Protein AF-J3PJL2-F1 (afdb_monomer_lite)

Secondary structure (DSSP, 8-state):
----------PPPP-PPPPPPPPTTHHHHHHHHHHHHHHHHHHHHHHTT-HHHHHHHHHTT-S-TTPPPTTS--HHHHHHHHH-HHHHTTS------------------------------------THHHHHHHHHHHHHHHHHHHHHHHHHHHHHHHHHHHHHHHHHHHHHHHTHHHHHHHHHHHHHHHHHHHHHHHHHHHHHHHHHHHHHHHHHHHHHHHHTT-HHHHHHHHHHHHHHHHHHHHHHHHHHHHHHHHHHHHHHHHHHHHHH--HHHHHHHHHHHHHIIIIIHHHHHHHHHHHHHHHHHHHHHHHHTHHHHHHHHHHHHHHHHHHHHHHHHHHHHHHHHHHHHHHHHHHH-TT--

Radius of gyration: 38.51 Å; chains: 1; bounding box: 68×110×97 Å

Foldseek 3Di:
DDDDDDDDDDDPDPDDDDPPPDDPPVPVVVVVVVLLVLLVVLLVCLLVVVVVVVCVCVVVVSDDQQDADVVRHGSVNSNVVSLPPVVVPVPDDDDDDDDDDDDDDDDPDPDDDDDDDDDDDDDDDPDPPVCVVVVVVPPVVVVVVVVVVVVVVVVVVVVVVVVVVVVVVVVVVVVVVVVVVVVVVVCVVCVVVVVVVVVVVVVVVVVCVVVVCVVVVVVVVVVCVVPVVLSVVVVVVVVVLVVVVVVLVVVVVVVVVVLVVVVVVVVVCVVPDDDPVVVVVSVVVSCCCVVPVSVVSVVVSVVVVLVVQLVVLCSPPNVVSVVVSVVVVVVVVVVVVVVVVVVVVVVVSVVVVVVVVVCVVCVPPD

Structure (mmCIF, N/CA/C/O backbone):
data_AF-J3PJL2-F1
#
_entry.id   AF-J3PJL2-F1
#
loop_
_atom_site.group_PDB
_atom_site.id
_atom_site.type_symbol
_atom_site.label_atom_id
_atom_site.label_alt_id
_atom_site.label_comp_id
_atom_site.label_asym_id
_atom_site.label_entity_id
_atom_site.label_seq_id
_atom_site.pdbx_PDB_ins_code
_atom_site.Cartn_x
_atom_site.Cartn_y
_atom_site.Cartn_z
_atom_site.occupancy
_atom_site.B_iso_or_equiv
_atom_site.auth_seq_id
_atom_site.auth_comp_id
_atom_site.auth_asym_id
_atom_site.auth_atom_id
_atom_site.pdbx_PDB_model_num
ATOM 1 N N . MET A 1 1 ? 8.986 61.279 -20.108 1.00 44.06 1 MET A N 1
ATOM 2 C CA . MET A 1 1 ? 8.561 60.508 -21.295 1.00 44.06 1 MET A CA 1
ATOM 3 C C . MET A 1 1 ? 8.097 59.144 -20.819 1.00 44.06 1 MET A C 1
ATOM 5 O O . MET A 1 1 ? 8.904 58.258 -20.590 1.00 44.06 1 MET A O 1
ATOM 9 N N . THR A 1 2 ? 6.808 59.056 -20.515 1.00 41.84 2 THR A N 1
ATOM 10 C CA . THR A 1 2 ? 6.109 57.891 -19.966 1.00 41.84 2 THR A CA 1
ATOM 11 C C . THR A 1 2 ? 5.390 57.187 -21.105 1.00 41.84 2 THR A C 1
ATOM 13 O O . THR A 1 2 ? 4.489 57.777 -21.697 1.00 41.84 2 THR A O 1
ATOM 16 N N . ASP A 1 3 ? 5.798 55.959 -21.412 1.00 40.66 3 ASP A N 1
ATOM 17 C CA . ASP A 1 3 ? 5.184 55.155 -22.464 1.00 40.66 3 ASP A CA 1
ATOM 18 C C . ASP A 1 3 ? 4.209 54.150 -21.838 1.00 40.66 3 ASP A C 1
ATOM 20 O O . ASP A 1 3 ? 4.573 53.315 -21.004 1.00 40.66 3 ASP A O 1
ATOM 24 N N . THR A 1 4 ? 2.931 54.306 -22.175 1.00 48.69 4 THR A N 1
ATOM 25 C CA . THR A 1 4 ? 1.804 53.629 -21.527 1.00 48.69 4 THR A CA 1
ATOM 26 C C . THR A 1 4 ? 1.382 52.446 -22.396 1.00 48.69 4 THR A C 1
ATOM 28 O O . THR A 1 4 ? 0.585 52.588 -23.322 1.00 48.69 4 THR A O 1
ATOM 31 N N . PHE A 1 5 ? 1.916 51.256 -22.116 1.00 54.09 5 PHE A N 1
ATOM 32 C CA . PHE A 1 5 ? 1.558 50.029 -22.835 1.00 54.09 5 PHE A CA 1
ATOM 33 C C . PHE A 1 5 ? 0.143 49.551 -22.453 1.00 54.09 5 PHE A C 1
ATOM 35 O O . PHE A 1 5 ? -0.081 48.933 -21.409 1.00 54.09 5 PHE A O 1
ATOM 42 N N . SER A 1 6 ? -0.826 49.819 -23.330 1.00 54.22 6 SER A N 1
ATOM 43 C CA . SER A 1 6 ? -2.194 49.288 -23.271 1.00 54.22 6 SER A CA 1
ATOM 44 C C . SER A 1 6 ? -2.219 47.768 -23.477 1.00 54.22 6 SER A C 1
ATOM 46 O O . SER A 1 6 ? -2.142 47.275 -24.602 1.00 54.22 6 SER A O 1
ATOM 48 N N . ARG A 1 7 ? -2.401 46.996 -22.398 1.00 51.91 7 ARG A N 1
ATOM 49 C CA . ARG A 1 7 ? -2.785 45.576 -22.486 1.00 51.91 7 ARG A CA 1
ATOM 50 C C . ARG A 1 7 ? -4.278 45.454 -22.805 1.00 51.91 7 ARG A C 1
ATOM 52 O O . ARG A 1 7 ? -5.120 45.529 -21.910 1.00 51.91 7 ARG A O 1
ATOM 59 N N . ARG A 1 8 ? -4.604 45.202 -24.078 1.00 55.81 8 ARG A N 1
ATOM 60 C CA . ARG A 1 8 ? -5.898 44.631 -24.494 1.00 55.81 8 ARG A CA 1
ATOM 61 C C . ARG A 1 8 ? -6.098 43.291 -23.780 1.00 55.81 8 ARG A C 1
ATOM 63 O O . ARG A 1 8 ? -5.332 42.355 -23.993 1.00 55.81 8 ARG A O 1
ATOM 70 N N . ARG A 1 9 ? -7.134 43.191 -22.944 1.00 49.53 9 ARG A N 1
ATOM 71 C CA . ARG A 1 9 ? -7.622 41.905 -22.431 1.00 49.53 9 ARG A CA 1
ATOM 72 C C . ARG A 1 9 ? -8.282 41.164 -23.591 1.00 49.53 9 ARG A C 1
ATOM 74 O O . ARG A 1 9 ? -9.334 41.580 -24.061 1.00 49.53 9 ARG A O 1
ATOM 81 N N . LEU A 1 10 ? -7.642 40.096 -24.058 1.00 52.78 10 LEU A N 1
ATOM 82 C CA . LEU A 1 10 ? -8.277 39.101 -24.915 1.00 52.78 10 LEU A CA 1
ATOM 83 C C . LEU A 1 10 ? -9.276 38.327 -24.050 1.00 52.78 10 LEU A C 1
ATOM 85 O O . LEU A 1 10 ? -8.895 37.673 -23.079 1.00 52.78 10 LEU A O 1
ATOM 89 N N . THR A 1 11 ? -10.557 38.460 -24.368 1.00 63.19 11 THR A N 1
ATOM 90 C CA . THR A 1 11 ? -11.627 37.613 -23.844 1.00 63.19 11 THR A CA 1
ATOM 91 C C . THR A 1 11 ? -11.337 36.152 -24.215 1.00 63.19 11 THR A C 1
ATOM 93 O O . THR A 1 11 ? -11.008 35.880 -25.371 1.00 63.19 11 THR A O 1
ATOM 96 N N . PRO A 1 12 ? -11.425 35.197 -23.271 1.00 57.69 12 PRO A N 1
ATOM 97 C CA . PRO A 1 12 ? -11.239 33.788 -23.585 1.00 57.69 12 PRO A CA 1
ATOM 98 C C . PRO A 1 12 ? -12.377 33.330 -24.503 1.00 57.69 12 PRO A C 1
ATOM 100 O O . PRO A 1 12 ? -13.553 33.435 -24.152 1.00 57.69 12 PRO A O 1
ATOM 103 N N . ALA A 1 13 ? -12.016 32.862 -25.699 1.00 56.81 13 ALA A N 1
ATOM 104 C CA . ALA A 1 13 ? -12.945 32.261 -26.643 1.00 56.81 13 ALA A CA 1
ATOM 105 C C . ALA A 1 13 ? -13.667 31.085 -25.970 1.00 56.81 13 ALA A C 1
ATOM 107 O O . ALA A 1 13 ? -13.032 30.241 -25.333 1.00 56.81 13 ALA A O 1
ATOM 108 N N . ALA A 1 14 ? -14.995 31.068 -26.088 1.00 62.97 14 ALA A N 1
ATOM 109 C CA . ALA A 1 14 ? -15.858 30.033 -25.542 1.00 62.97 14 ALA A CA 1
ATOM 110 C C . ALA A 1 14 ? -15.346 28.645 -25.957 1.00 62.97 14 ALA A C 1
ATOM 112 O O . ALA A 1 14 ? -15.260 28.331 -27.143 1.00 62.97 14 ALA A O 1
ATOM 113 N N . ALA A 1 15 ? -14.965 27.838 -24.967 1.00 61.00 15 ALA A N 1
ATOM 114 C CA . ALA A 1 15 ? -14.477 26.487 -25.180 1.00 61.00 15 ALA A CA 1
ATOM 115 C C . ALA A 1 15 ? -15.582 25.637 -25.822 1.00 61.00 15 ALA A C 1
ATOM 117 O O . ALA A 1 15 ? -16.616 25.378 -25.205 1.00 61.00 15 ALA A O 1
ATOM 118 N N . THR A 1 16 ? -15.356 25.211 -27.064 1.00 74.62 16 THR A N 1
ATOM 119 C CA . THR A 1 16 ? -16.199 24.244 -27.770 1.00 74.62 16 THR A CA 1
ATOM 120 C C . THR A 1 16 ? -16.339 22.975 -26.917 1.00 74.62 16 THR A C 1
ATOM 122 O O . THR A 1 16 ? -15.317 22.412 -26.512 1.00 74.62 16 THR A O 1
ATOM 125 N N . PRO A 1 17 ? -17.565 22.506 -26.616 1.00 70.56 17 PRO A N 1
ATOM 126 C CA . PRO A 1 17 ? -17.768 21.306 -25.815 1.00 70.56 17 PRO A CA 1
ATOM 127 C C . PRO A 1 17 ? -17.146 20.096 -26.519 1.00 70.56 17 PRO A C 1
ATOM 129 O O . PRO A 1 17 ? -17.403 19.841 -27.696 1.00 70.56 17 PRO A O 1
ATOM 132 N N . ALA A 1 18 ? -16.293 19.368 -25.795 1.00 70.62 18 ALA A N 1
ATOM 133 C CA . ALA A 1 18 ? -15.648 18.165 -26.301 1.00 70.62 18 ALA A CA 1
ATOM 134 C C . ALA A 1 18 ? -16.708 17.131 -26.736 1.00 70.62 18 ALA A C 1
ATOM 136 O O . ALA A 1 18 ? -17.694 16.942 -26.015 1.00 70.62 18 ALA A O 1
ATOM 137 N N . PRO A 1 19 ? -16.517 16.448 -27.882 1.00 76.25 19 PRO A N 1
ATOM 138 C CA . PRO A 1 19 ? -17.459 15.443 -28.352 1.00 76.25 19 PRO A CA 1
ATOM 139 C C . PRO A 1 19 ? -17.608 14.319 -27.313 1.00 76.25 19 PRO A C 1
ATOM 141 O O . PRO A 1 19 ? -16.629 13.964 -26.643 1.00 76.25 19 PRO A O 1
ATOM 144 N N . PRO A 1 20 ? -18.817 13.751 -27.159 1.00 72.88 20 PRO A N 1
ATOM 145 C CA . PRO A 1 20 ? -19.068 12.683 -26.202 1.00 72.88 20 PRO A CA 1
ATOM 146 C C . PRO A 1 20 ? -18.124 11.508 -26.478 1.00 72.88 20 PRO A C 1
ATOM 148 O O . PRO A 1 20 ? -18.059 10.988 -27.591 1.00 72.88 20 PRO A O 1
ATOM 151 N N . ARG A 1 21 ? -17.357 11.100 -25.458 1.00 65.44 21 ARG A N 1
ATOM 152 C CA . ARG A 1 21 ? -16.491 9.918 -25.531 1.00 65.44 21 ARG A CA 1
ATOM 153 C C . ARG A 1 21 ? -17.354 8.701 -25.860 1.00 65.44 21 ARG A C 1
ATOM 155 O O . ARG A 1 21 ? -18.215 8.338 -25.062 1.00 65.44 21 ARG A O 1
ATOM 162 N N . ALA A 1 22 ? -17.089 8.077 -27.006 1.00 63.25 22 ALA A N 1
ATOM 163 C CA . ALA A 1 22 ? -17.708 6.815 -27.383 1.00 63.25 22 ALA A CA 1
ATOM 164 C C . ALA A 1 22 ? -17.486 5.755 -26.279 1.00 63.25 22 ALA A C 1
ATOM 166 O O . ALA A 1 22 ? -16.407 5.719 -25.667 1.00 63.25 22 ALA A O 1
ATOM 167 N N . PRO A 1 23 ? -18.496 4.921 -25.980 1.00 66.50 23 PRO A N 1
ATOM 168 C CA . PRO A 1 23 ? -18.411 3.914 -24.931 1.00 66.50 23 PRO A CA 1
ATOM 169 C C . PRO A 1 23 ? -17.305 2.895 -25.246 1.00 66.50 23 PRO A C 1
ATOM 171 O O . PRO A 1 23 ? -17.290 2.273 -26.296 1.00 66.50 23 PRO A O 1
ATOM 174 N N . ARG A 1 24 ? -16.371 2.686 -24.309 1.00 62.03 24 ARG A N 1
ATOM 175 C CA . ARG A 1 24 ? -15.260 1.710 -24.403 1.00 62.03 24 ARG A CA 1
ATOM 176 C C . ARG A 1 24 ? -15.707 0.237 -24.281 1.00 62.03 24 ARG A C 1
ATOM 178 O O . ARG A 1 24 ? -14.907 -0.608 -23.889 1.00 62.03 24 ARG A O 1
ATOM 185 N N . HIS A 1 25 ? -16.971 -0.073 -24.560 1.00 58.00 25 HIS A N 1
ATOM 186 C CA . HIS A 1 25 ? -17.557 -1.389 -24.291 1.00 58.00 25 HIS A CA 1
ATOM 187 C C . HIS A 1 25 ? -17.348 -2.430 -25.404 1.00 58.00 25 HIS A C 1
ATOM 189 O O . HIS A 1 25 ? -17.599 -3.606 -25.160 1.00 58.00 25 HIS A O 1
ATOM 195 N N . ASP A 1 26 ? -16.802 -2.047 -26.561 1.00 68.25 26 ASP A N 1
ATOM 196 C CA . ASP A 1 26 ? -16.881 -2.903 -27.754 1.00 68.25 26 ASP A CA 1
ATOM 197 C C . ASP A 1 26 ? -15.698 -3.879 -27.907 1.00 68.25 26 ASP A C 1
ATOM 199 O O . ASP A 1 26 ? -15.882 -5.010 -28.343 1.00 68.25 26 ASP A O 1
ATOM 203 N N . ALA A 1 27 ? -14.491 -3.523 -27.451 1.00 76.75 27 ALA A N 1
ATOM 204 C CA . ALA A 1 27 ? -13.292 -4.334 -27.718 1.00 76.75 27 ALA A CA 1
ATOM 205 C C . ALA A 1 27 ? -13.286 -5.708 -27.011 1.00 76.75 27 ALA A C 1
ATOM 207 O O . ALA A 1 27 ? -12.741 -6.687 -27.526 1.00 76.75 27 ALA A O 1
ATOM 208 N N . ALA A 1 28 ? -13.878 -5.794 -25.815 1.00 78.00 28 ALA A N 1
ATOM 209 C CA . ALA A 1 28 ? -13.965 -7.053 -25.073 1.00 78.00 28 ALA A CA 1
ATOM 210 C C . ALA A 1 28 ? -15.028 -7.992 -25.665 1.00 78.00 28 ALA A C 1
ATOM 212 O O . ALA A 1 28 ? -14.824 -9.205 -25.682 1.00 78.00 28 ALA A O 1
ATOM 213 N N . VAL A 1 29 ? -16.129 -7.425 -26.169 1.00 82.00 29 VAL A N 1
ATOM 214 C CA . VAL A 1 29 ? -17.201 -8.173 -26.839 1.00 82.00 29 VAL A CA 1
ATOM 215 C C . VAL A 1 29 ? -16.692 -8.711 -28.177 1.00 82.00 29 VAL A C 1
ATOM 217 O O . VAL A 1 29 ? -16.784 -9.908 -28.426 1.00 82.00 29 VAL A O 1
ATOM 220 N N . GLU A 1 30 ? -16.009 -7.873 -28.959 1.00 86.25 30 GLU A N 1
ATOM 221 C CA . GLU A 1 30 ? -15.429 -8.261 -30.250 1.00 86.25 30 GLU A CA 1
ATOM 222 C C . GLU A 1 30 ? -14.379 -9.380 -30.112 1.00 86.25 30 GLU A C 1
ATOM 224 O O . GLU A 1 30 ? -14.345 -10.325 -30.902 1.00 86.25 30 GLU A O 1
ATOM 229 N N . SER A 1 31 ? -13.562 -9.334 -29.052 1.00 87.25 31 SER A N 1
ATOM 230 C CA . SER A 1 31 ? -12.574 -10.385 -28.767 1.00 87.25 31 SER A CA 1
ATOM 231 C C . SER A 1 31 ? -13.222 -11.737 -28.448 1.00 87.25 31 SER A C 1
ATOM 233 O O . SER A 1 31 ? -12.692 -12.781 -28.832 1.00 87.25 31 SER A O 1
ATOM 235 N N . TYR A 1 32 ? -14.351 -11.731 -27.736 1.00 89.75 32 TYR A N 1
ATOM 236 C CA . TYR A 1 32 ? -15.087 -12.945 -27.386 1.00 89.75 32 TYR A CA 1
ATOM 237 C C . TYR A 1 32 ? -15.803 -13.544 -28.605 1.00 89.75 32 TYR A C 1
ATOM 239 O O . TYR A 1 32 ? -15.713 -14.753 -28.838 1.00 89.75 32 TYR A O 1
ATOM 247 N N . ASP A 1 33 ? -16.421 -12.702 -29.433 1.00 91.94 33 ASP A N 1
ATOM 248 C CA . ASP A 1 33 ? -17.107 -13.134 -30.654 1.00 91.94 33 ASP A CA 1
ATOM 249 C C . ASP A 1 33 ? -16.130 -13.748 -31.667 1.00 91.94 33 ASP A C 1
ATOM 251 O O . ASP A 1 33 ? -16.416 -14.792 -32.263 1.00 91.94 33 ASP A O 1
ATOM 255 N N . LEU A 1 34 ? -14.928 -13.174 -31.804 1.00 94.06 34 LEU A N 1
ATOM 256 C CA . LEU A 1 34 ? -13.878 -13.739 -32.653 1.00 94.06 34 LEU A CA 1
ATOM 257 C C . LEU A 1 34 ? -13.406 -15.113 -32.151 1.00 94.06 34 LEU A C 1
ATOM 259 O O . LEU A 1 34 ? -13.235 -16.036 -32.949 1.00 94.06 34 LEU A O 1
ATOM 263 N N . GLN A 1 35 ? -13.220 -15.274 -30.836 1.00 94.00 35 GLN A N 1
ATOM 264 C CA . GLN A 1 35 ? -12.831 -16.562 -30.247 1.00 94.00 35 GLN A CA 1
ATOM 265 C C . GLN A 1 35 ? -13.890 -17.639 -30.501 1.00 94.00 35 GLN A C 1
ATOM 267 O O . GLN A 1 35 ? -13.548 -18.762 -30.881 1.00 94.00 35 GLN A O 1
ATOM 272 N N . LEU A 1 36 ? -15.172 -17.296 -30.352 1.00 92.94 36 LEU A N 1
ATOM 273 C CA . LEU A 1 36 ? -16.273 -18.209 -30.651 1.00 92.94 36 LEU A CA 1
ATOM 274 C C . LEU A 1 36 ? -16.341 -18.569 -32.138 1.00 92.94 36 LEU A C 1
ATOM 276 O O . LEU A 1 36 ? -16.553 -19.738 -32.459 1.00 92.94 36 LEU A O 1
ATOM 280 N N . ALA A 1 37 ? -16.111 -17.611 -33.039 1.00 94.50 37 ALA A N 1
ATOM 281 C CA . ALA A 1 37 ? -16.087 -17.866 -34.479 1.00 94.50 37 ALA A CA 1
ATOM 282 C C . ALA A 1 37 ? -14.950 -18.822 -34.879 1.00 94.50 37 ALA A C 1
ATOM 284 O O . ALA A 1 37 ? -15.168 -19.750 -35.662 1.00 94.50 37 ALA A O 1
ATOM 285 N N . ILE A 1 38 ? -13.756 -18.646 -34.302 1.00 95.75 38 ILE A N 1
ATOM 286 C CA . ILE A 1 38 ? -12.609 -19.542 -34.523 1.00 95.75 38 ILE A CA 1
ATOM 287 C C . ILE A 1 38 ? -12.918 -20.952 -34.006 1.00 95.75 38 ILE A C 1
ATOM 289 O O . ILE A 1 38 ? -12.695 -21.930 -34.722 1.00 95.75 38 ILE A O 1
ATOM 293 N N . LEU A 1 39 ? -13.467 -21.074 -32.792 1.00 95.31 39 LEU A N 1
ATOM 294 C CA . LEU A 1 39 ? -13.851 -22.371 -32.226 1.00 95.31 39 LEU A CA 1
ATOM 295 C C . LEU A 1 39 ? -14.939 -23.057 -33.061 1.00 95.31 39 LEU A C 1
ATOM 297 O O . LEU A 1 39 ? -14.834 -24.252 -33.336 1.00 95.31 39 LEU A O 1
ATOM 301 N N . ALA A 1 40 ? -15.952 -22.315 -33.508 1.00 95.25 40 ALA A N 1
ATOM 302 C CA . ALA A 1 40 ? -17.009 -22.844 -34.362 1.00 95.25 40 ALA A CA 1
ATOM 303 C C . ALA A 1 40 ? -16.450 -23.368 -35.696 1.00 95.25 40 ALA A C 1
ATOM 305 O O . ALA A 1 40 ? -16.760 -24.494 -36.086 1.00 95.25 40 ALA A O 1
ATOM 306 N N . ALA A 1 41 ? -15.569 -22.605 -36.353 1.00 95.94 41 ALA A N 1
ATOM 307 C CA . ALA A 1 41 ? -14.911 -23.025 -37.591 1.00 95.94 41 ALA A CA 1
ATOM 308 C C . ALA A 1 41 ? -14.020 -24.263 -37.391 1.00 95.94 41 ALA A C 1
ATOM 310 O O . ALA A 1 41 ? -13.977 -25.150 -38.247 1.00 95.94 41 ALA A O 1
ATOM 311 N N . PHE A 1 42 ? -13.342 -24.357 -36.243 1.00 96.56 42 PHE A N 1
ATOM 312 C CA . PHE A 1 42 ? -12.546 -25.525 -35.886 1.00 96.56 42 PHE A CA 1
ATOM 313 C C . PHE A 1 42 ? -13.418 -26.781 -35.754 1.00 96.56 42 PHE A C 1
ATOM 315 O O . PHE A 1 42 ? -13.160 -27.772 -36.436 1.00 96.56 42 PHE A O 1
ATOM 322 N N . PHE A 1 43 ? -14.493 -26.746 -34.962 1.00 95.44 43 PHE A N 1
ATOM 323 C CA . PHE A 1 43 ? -15.384 -27.903 -34.810 1.00 95.44 43 PHE A CA 1
ATOM 324 C C . PHE A 1 43 ? -16.130 -28.265 -36.105 1.00 95.44 43 PHE A C 1
ATOM 326 O O . PHE A 1 43 ? -16.294 -29.453 -36.390 1.00 95.44 43 PHE A O 1
ATOM 333 N N . ASP A 1 44 ? -16.506 -27.281 -36.926 1.00 95.12 44 ASP A N 1
ATOM 334 C CA . ASP A 1 44 ? -17.079 -27.519 -38.257 1.00 95.12 44 ASP A CA 1
ATOM 335 C C . ASP A 1 44 ? -16.085 -28.241 -39.182 1.00 95.12 44 ASP A C 1
ATOM 337 O O . ASP A 1 44 ? -16.449 -29.172 -39.904 1.00 95.12 44 ASP A O 1
ATOM 341 N N . SER A 1 45 ? -14.797 -27.889 -39.117 1.00 95.62 45 SER A N 1
ATOM 342 C CA . SER A 1 45 ? -13.765 -28.584 -39.892 1.00 95.62 45 SER A CA 1
ATOM 343 C C . SER A 1 45 ? -13.581 -30.048 -39.463 1.00 95.62 45 SER A C 1
ATOM 345 O O . SER A 1 45 ? -13.388 -30.898 -40.333 1.00 95.62 45 SER A O 1
ATOM 347 N N . ILE A 1 46 ? -13.746 -30.369 -38.169 1.00 94.31 46 ILE A N 1
ATOM 348 C CA . ILE A 1 46 ? -13.773 -31.759 -37.666 1.00 94.31 46 ILE A CA 1
ATOM 349 C C . ILE A 1 46 ? -14.995 -32.497 -38.200 1.00 94.31 46 ILE A C 1
ATOM 351 O O . ILE A 1 46 ? -14.863 -33.585 -38.761 1.00 94.31 46 ILE A O 1
ATOM 355 N N . ALA A 1 47 ? -16.181 -31.907 -38.038 1.00 92.75 47 ALA A N 1
ATOM 356 C CA . ALA A 1 47 ? -17.441 -32.533 -38.425 1.00 92.75 47 ALA A CA 1
ATOM 357 C C . ALA A 1 47 ? -17.492 -32.860 -39.928 1.00 92.75 47 ALA A C 1
ATOM 359 O O . ALA A 1 47 ? -18.060 -33.877 -40.321 1.00 92.75 47 ALA A O 1
ATOM 360 N N . ASN A 1 48 ? -16.855 -32.028 -40.756 1.00 92.75 48 ASN A N 1
ATOM 361 C CA . ASN A 1 48 ? -16.804 -32.190 -42.208 1.00 92.75 48 ASN A CA 1
ATOM 362 C C . ASN A 1 48 ? -15.550 -32.923 -42.728 1.00 92.75 48 ASN A C 1
ATOM 364 O O . ASN A 1 48 ? -15.407 -33.067 -43.944 1.00 92.75 48 ASN A O 1
ATOM 368 N N . GLY A 1 49 ? -14.632 -33.360 -41.856 1.00 92.19 49 GLY A N 1
ATOM 369 C CA . GLY A 1 49 ? -13.395 -34.047 -42.257 1.00 92.19 49 GLY A CA 1
ATOM 370 C C . GLY A 1 49 ? -12.460 -33.194 -43.128 1.00 92.19 49 GLY A C 1
ATOM 371 O O . GLY A 1 49 ? -11.925 -33.679 -44.127 1.00 92.19 49 GLY A O 1
ATOM 372 N N . ARG A 1 50 ? -12.315 -31.900 -42.807 1.00 94.69 50 ARG A N 1
ATOM 373 C CA . ARG A 1 50 ? -11.435 -30.949 -43.515 1.00 94.69 50 ARG A CA 1
ATOM 374 C C . ARG A 1 50 ? -10.052 -30.890 -42.855 1.00 94.69 50 ARG A C 1
ATOM 376 O O . ARG A 1 50 ? -9.726 -29.931 -42.154 1.00 94.69 50 ARG A O 1
ATOM 383 N N . ASP A 1 51 ? -9.241 -31.910 -43.109 1.00 91.31 51 ASP A N 1
ATOM 384 C CA . ASP A 1 51 ? -7.943 -32.135 -42.448 1.00 91.31 51 ASP A CA 1
ATOM 385 C C . ASP A 1 51 ? -6.931 -30.987 -42.637 1.00 91.31 51 ASP A C 1
ATOM 387 O O . ASP A 1 51 ? -6.171 -30.661 -41.720 1.00 91.31 51 ASP A O 1
ATOM 391 N N . ASP A 1 52 ? -6.960 -30.322 -43.795 1.00 92.75 52 ASP A N 1
ATOM 392 C CA . ASP A 1 52 ? -6.066 -29.199 -44.111 1.00 92.75 52 ASP A CA 1
ATOM 393 C C . ASP A 1 52 ? -6.317 -27.999 -43.180 1.00 92.75 52 ASP A C 1
ATOM 395 O O . ASP A 1 52 ? -5.383 -27.399 -42.641 1.00 92.75 52 ASP A O 1
ATOM 399 N N . LEU A 1 53 ? -7.595 -27.685 -42.923 1.00 93.06 53 LEU A N 1
ATOM 400 C CA . LEU A 1 53 ? -7.988 -26.605 -42.015 1.00 93.06 53 LEU A CA 1
ATOM 401 C C . LEU A 1 53 ? -7.659 -26.957 -40.566 1.00 93.06 53 LEU A C 1
ATOM 403 O O . LEU A 1 53 ? -7.115 -26.117 -39.849 1.00 93.06 53 LEU A O 1
ATOM 407 N N . LEU A 1 54 ? -7.912 -28.201 -40.150 1.00 92.62 54 LEU A N 1
ATOM 408 C CA . LEU A 1 54 ? -7.547 -28.679 -38.813 1.00 92.62 54 LEU A CA 1
ATOM 409 C C . LEU A 1 54 ? -6.055 -28.527 -38.546 1.00 92.62 54 LEU A C 1
ATOM 411 O O . LEU A 1 54 ? -5.660 -27.997 -37.505 1.00 92.62 54 LEU A O 1
ATOM 415 N N . THR A 1 55 ? -5.235 -28.939 -39.512 1.00 89.94 55 THR A N 1
ATOM 416 C CA . THR A 1 55 ? -3.782 -28.796 -39.431 1.00 89.94 55 THR A CA 1
ATOM 417 C C . THR A 1 55 ? -3.398 -27.328 -39.284 1.00 89.94 55 THR A C 1
ATOM 419 O O . THR A 1 55 ? -2.610 -27.009 -38.395 1.00 89.94 55 THR A O 1
ATOM 422 N N . SER A 1 56 ? -4.015 -26.431 -40.064 1.00 94.50 56 SER A N 1
ATOM 423 C CA . SER A 1 56 ? -3.745 -24.989 -39.987 1.00 94.50 56 SER A CA 1
ATOM 424 C C . SER A 1 56 ? -4.091 -24.372 -38.623 1.00 94.50 56 SER A C 1
ATOM 426 O O . SER A 1 56 ? -3.288 -23.612 -38.078 1.00 94.50 56 SER A O 1
ATOM 428 N N . PHE A 1 57 ? -5.228 -24.741 -38.016 1.00 94.88 57 PHE A N 1
ATOM 429 C CA . PHE A 1 57 ? -5.634 -24.237 -36.699 1.00 94.88 57 PHE A CA 1
ATOM 430 C C . PHE A 1 57 ? -4.679 -24.689 -35.592 1.00 94.88 57 PHE A C 1
ATOM 432 O O . PHE A 1 57 ? -4.318 -23.895 -34.717 1.00 94.88 57 PHE A O 1
ATOM 439 N N . VAL A 1 58 ? -4.247 -25.953 -35.639 1.00 91.62 58 VAL A N 1
ATOM 440 C CA . VAL A 1 58 ? -3.336 -26.530 -34.641 1.00 91.62 58 VAL A CA 1
ATOM 441 C C . VAL A 1 58 ? -1.915 -25.995 -34.817 1.00 91.62 58 VAL A C 1
ATOM 443 O O . VAL A 1 58 ? -1.280 -25.636 -33.825 1.00 91.62 58 VAL A O 1
ATOM 446 N N . SER A 1 59 ? -1.412 -25.899 -36.051 1.00 88.44 59 SER A N 1
ATOM 447 C CA . SER A 1 59 ? -0.060 -25.393 -36.317 1.00 88.44 59 SER A CA 1
ATOM 448 C C . SER A 1 59 ? 0.079 -23.905 -36.004 1.00 88.44 59 SER A C 1
ATOM 450 O O . SER A 1 59 ? 1.125 -23.485 -35.517 1.00 88.44 59 SER A O 1
ATOM 452 N N . ALA A 1 60 ? -0.972 -23.114 -36.240 1.00 93.88 60 ALA A N 1
ATOM 453 C CA . ALA A 1 60 ? -1.002 -21.695 -35.893 1.00 93.88 60 ALA A CA 1
ATOM 454 C C . ALA A 1 60 ? -1.204 -21.443 -34.384 1.00 93.88 60 ALA A C 1
ATOM 456 O O . ALA A 1 60 ? -1.128 -20.300 -33.941 1.00 93.88 60 ALA A O 1
ATOM 457 N N . GLY A 1 61 ? -1.469 -22.488 -33.586 1.00 93.88 61 GLY A N 1
ATOM 458 C CA . GLY A 1 61 ? -1.718 -22.361 -32.148 1.00 93.88 61 GLY A CA 1
ATOM 459 C C . GLY A 1 61 ? -3.025 -21.637 -31.808 1.00 93.88 61 GLY A C 1
ATOM 460 O O . GLY A 1 61 ? -3.167 -21.146 -30.691 1.00 93.88 61 GLY A O 1
ATOM 461 N N . LEU A 1 62 ? -3.968 -21.563 -32.755 1.00 93.31 62 LEU A N 1
ATOM 462 C CA . LEU A 1 62 ? -5.230 -20.832 -32.596 1.00 93.31 62 LEU A CA 1
ATOM 463 C C . LEU A 1 62 ? -6.217 -21.562 -31.680 1.00 93.31 62 LEU A C 1
ATOM 465 O O . LEU A 1 62 ? -7.025 -20.921 -31.014 1.00 93.31 62 LEU A O 1
ATOM 469 N N . VAL A 1 63 ? -6.154 -22.897 -31.636 1.00 93.31 63 VAL A N 1
ATOM 470 C CA . VAL A 1 63 ? -7.048 -23.729 -30.821 1.00 93.31 63 VAL A CA 1
ATOM 471 C C . VAL A 1 63 ? -6.254 -24.833 -30.127 1.00 93.31 63 VAL A C 1
ATOM 473 O O . VAL A 1 63 ? -5.434 -25.518 -30.740 1.00 93.31 63 VAL A O 1
ATOM 476 N N . SER A 1 64 ? -6.511 -25.028 -28.831 1.00 90.56 64 SER A N 1
ATOM 477 C CA . SER A 1 64 ? -6.001 -26.189 -28.099 1.00 90.56 64 SER A CA 1
ATOM 478 C C . SER A 1 64 ? -6.863 -27.419 -28.413 1.00 90.56 64 SER A C 1
ATOM 480 O O . SER A 1 64 ? -8.083 -27.336 -28.273 1.00 90.56 64 SER A O 1
ATOM 482 N N . PRO A 1 65 ? -6.276 -28.578 -28.765 1.00 85.56 65 PRO A N 1
ATOM 483 C CA . PRO A 1 65 ? -7.029 -29.796 -29.089 1.00 85.56 65 PRO A CA 1
ATOM 484 C C . PRO A 1 65 ? -7.810 -30.382 -27.899 1.00 85.56 65 PRO A C 1
ATOM 486 O O . PRO A 1 65 ? -8.624 -31.280 -28.089 1.00 85.56 65 PRO A O 1
ATOM 489 N N . ASP A 1 66 ? -7.577 -29.872 -26.688 1.00 88.44 66 ASP A N 1
ATOM 490 C CA . ASP A 1 66 ? -8.270 -30.283 -25.464 1.00 88.44 66 ASP A CA 1
ATOM 491 C C . ASP A 1 66 ? -9.416 -29.326 -25.078 1.00 88.44 66 ASP A C 1
ATOM 493 O O . ASP A 1 66 ? -10.068 -29.527 -24.053 1.00 88.44 66 ASP A O 1
ATOM 497 N N . TYR A 1 67 ? -9.661 -28.265 -25.859 1.00 91.19 67 TYR A N 1
ATOM 498 C CA . TYR A 1 67 ? -10.701 -27.289 -25.542 1.00 91.19 67 TYR A CA 1
ATOM 499 C C . TYR A 1 67 ? -12.095 -27.874 -25.830 1.00 91.19 67 TYR A C 1
ATOM 501 O O . TYR A 1 67 ? -12.349 -28.291 -26.964 1.00 91.19 67 TYR A O 1
ATOM 509 N N . PRO A 1 68 ? -13.005 -27.932 -24.840 1.00 92.81 68 PRO A N 1
ATOM 510 C CA . PRO A 1 68 ? -14.344 -28.456 -25.059 1.00 92.81 68 PRO A CA 1
ATOM 511 C C . PRO A 1 68 ? -15.172 -27.493 -25.916 1.00 92.81 68 PRO A C 1
ATOM 513 O O . PRO A 1 68 ? -15.055 -26.273 -25.807 1.00 92.81 68 PRO A O 1
ATOM 516 N N . SER A 1 69 ? -16.046 -28.041 -26.756 1.00 91.12 69 SER A N 1
ATOM 517 C CA . SER A 1 69 ? -17.070 -27.262 -27.456 1.00 91.12 69 SER A CA 1
ATOM 518 C C . SER A 1 69 ? -18.028 -26.589 -26.455 1.00 91.12 69 SER A C 1
ATOM 520 O O . SER A 1 69 ? -18.074 -26.985 -25.286 1.00 91.12 69 SER A O 1
ATOM 522 N N . PRO A 1 70 ? -18.874 -25.636 -26.894 1.00 86.12 70 PRO A N 1
ATOM 523 C CA . PRO A 1 70 ? -19.949 -25.085 -26.060 1.00 86.12 70 PRO A CA 1
ATOM 524 C C . PRO A 1 70 ? -20.895 -26.145 -25.466 1.00 86.12 70 PRO A C 1
ATOM 526 O O . PRO A 1 70 ? -21.585 -25.879 -24.487 1.00 86.12 70 PRO A O 1
ATOM 529 N N . HIS A 1 71 ? -20.912 -27.356 -26.032 1.00 90.06 71 HIS A N 1
ATOM 530 C CA . HIS A 1 71 ? -21.684 -28.501 -25.546 1.00 90.06 71 HIS A CA 1
ATOM 531 C C . HIS A 1 71 ? -20.890 -29.430 -24.610 1.00 90.06 71 HIS A C 1
ATOM 533 O O . HIS A 1 71 ? -21.386 -30.488 -24.232 1.00 90.06 71 HIS A O 1
ATOM 539 N N . GLY A 1 72 ? -19.655 -29.074 -24.243 1.00 92.94 72 GLY A N 1
ATOM 540 C CA . GLY A 1 72 ? -18.783 -29.889 -23.392 1.00 92.94 72 GLY A CA 1
ATOM 541 C C . GLY A 1 72 ? -18.084 -31.046 -24.115 1.00 92.94 72 GLY A C 1
ATOM 542 O O . GLY A 1 72 ? -17.395 -31.839 -23.477 1.00 92.94 72 GLY A O 1
ATOM 543 N N . GLU A 1 73 ? -18.237 -31.168 -25.436 1.00 93.25 73 GLU A N 1
ATOM 544 C CA . GLU A 1 73 ? -17.632 -32.259 -26.208 1.00 93.25 73 GLU A CA 1
ATOM 545 C C . GLU A 1 73 ? -16.189 -31.935 -26.587 1.00 93.25 73 GLU A C 1
ATOM 547 O O . GLU A 1 73 ? -15.898 -30.844 -27.078 1.00 93.25 73 GLU A O 1
ATOM 552 N N . THR A 1 74 ? -15.284 -32.896 -26.408 1.00 93.56 74 THR A N 1
ATOM 553 C CA . THR A 1 74 ? -13.901 -32.754 -26.866 1.00 93.56 74 THR A CA 1
ATOM 554 C C . THR A 1 74 ? -13.810 -32.950 -28.387 1.00 93.56 74 THR A C 1
ATOM 556 O O . THR A 1 74 ? -14.590 -33.721 -28.955 1.00 93.56 74 THR A O 1
ATOM 559 N N . PRO A 1 75 ? -12.833 -32.322 -29.067 1.00 93.25 75 PRO A N 1
ATOM 560 C CA . PRO A 1 75 ? -12.579 -32.507 -30.502 1.00 93.25 75 PRO A CA 1
ATOM 561 C C . PRO A 1 75 ? -12.512 -33.978 -30.938 1.00 93.25 75 PRO A C 1
ATOM 563 O O . PRO A 1 75 ? -13.013 -34.345 -31.999 1.00 93.25 75 PRO A O 1
ATOM 566 N N . LEU A 1 76 ? -11.965 -34.842 -30.077 1.00 89.69 76 LEU A N 1
ATOM 567 C CA . LEU A 1 76 ? -11.882 -36.282 -30.311 1.00 89.69 76 LEU A CA 1
ATOM 568 C C . LEU A 1 76 ? -13.264 -36.953 -30.369 1.00 89.69 76 LEU A C 1
ATOM 570 O O . LEU A 1 76 ? -13.499 -37.788 -31.238 1.00 89.69 76 LEU A O 1
ATOM 574 N N . LEU A 1 77 ? -14.189 -36.585 -29.476 1.00 88.50 77 LEU A N 1
ATOM 575 C CA . LEU A 1 77 ? -15.553 -37.125 -29.481 1.00 88.50 77 LEU A CA 1
ATOM 576 C C . LEU A 1 77 ? -16.313 -36.719 -30.748 1.00 88.50 77 LEU A C 1
ATOM 578 O O . LEU A 1 77 ? -17.008 -37.548 -31.339 1.00 88.50 77 LEU A O 1
ATOM 582 N N . VAL A 1 78 ? -16.134 -35.473 -31.194 1.00 92.50 78 VAL A N 1
ATOM 583 C CA . VAL A 1 78 ? -16.737 -34.968 -32.437 1.00 92.50 78 VAL A CA 1
ATOM 584 C C . VAL A 1 78 ? -16.179 -35.712 -33.651 1.00 92.50 78 VAL A C 1
ATOM 586 O O . VAL A 1 78 ? -16.953 -36.145 -34.504 1.00 92.50 78 VAL A O 1
ATOM 589 N N . ALA A 1 79 ? -14.865 -35.951 -33.697 1.00 89.69 79 ALA A N 1
ATOM 590 C CA . ALA A 1 79 ? -14.228 -36.718 -34.769 1.00 89.69 79 ALA A CA 1
ATOM 591 C C . ALA A 1 79 ? -14.732 -38.170 -34.826 1.00 89.69 79 ALA A C 1
ATOM 593 O O . ALA A 1 79 ? -15.078 -38.663 -35.898 1.00 89.69 79 ALA A O 1
ATOM 594 N N . VAL A 1 80 ? -14.843 -38.843 -33.673 1.00 90.00 80 VAL A N 1
ATOM 595 C CA . VAL A 1 80 ? -15.380 -40.214 -33.585 1.00 90.00 80 VAL A CA 1
ATOM 596 C C . VAL A 1 80 ? -16.830 -40.271 -34.075 1.00 90.00 80 VAL A C 1
ATOM 598 O O . VAL A 1 80 ? -17.201 -41.195 -34.799 1.00 90.00 80 VAL A O 1
ATOM 601 N N . ARG A 1 81 ? -17.647 -39.269 -33.729 1.00 88.25 81 ARG A N 1
ATOM 602 C CA . ARG A 1 81 ? -19.035 -39.167 -34.201 1.00 88.25 81 ARG A CA 1
ATOM 603 C C . ARG A 1 81 ? -19.105 -38.940 -35.712 1.00 88.25 81 ARG A C 1
ATOM 605 O O . ARG A 1 81 ? -19.881 -39.615 -36.385 1.00 88.25 81 ARG A O 1
ATOM 612 N N . ALA A 1 82 ? -18.280 -38.040 -36.243 1.00 87.50 82 ALA A N 1
ATOM 613 C CA . ALA A 1 82 ? -18.207 -37.741 -37.673 1.00 87.50 82 ALA A CA 1
ATOM 614 C C . ALA A 1 82 ? -17.694 -38.931 -38.504 1.00 87.50 82 ALA A C 1
ATOM 616 O O . ALA A 1 82 ? -18.117 -39.111 -39.644 1.00 87.50 82 ALA A O 1
ATOM 617 N N . ALA A 1 83 ? -16.831 -39.773 -37.925 1.00 82.44 83 ALA A N 1
ATOM 618 C CA . ALA A 1 83 ? -16.310 -40.989 -38.549 1.00 82.44 83 ALA A CA 1
ATOM 619 C C . ALA A 1 83 ? -17.299 -42.173 -38.536 1.00 82.44 83 ALA A C 1
ATOM 621 O O . ALA A 1 83 ? -17.095 -43.145 -39.263 1.00 82.44 83 ALA A O 1
ATOM 622 N N . ALA A 1 84 ? -18.391 -42.096 -37.763 1.00 82.12 84 ALA A N 1
ATOM 623 C CA . ALA A 1 84 ? -19.395 -43.155 -37.637 1.00 82.12 84 ALA A CA 1
ATOM 624 C C . ALA A 1 84 ? -20.758 -42.862 -38.324 1.00 82.12 84 ALA A C 1
ATOM 626 O O . ALA A 1 84 ? -21.796 -43.217 -37.755 1.00 82.12 84 ALA A O 1
ATOM 627 N N . PRO A 1 85 ? -20.833 -42.270 -39.538 1.00 65.50 85 PRO A N 1
ATOM 628 C CA . PRO A 1 85 ? -22.114 -41.883 -40.133 1.00 65.50 85 PRO A CA 1
ATOM 629 C C . PRO A 1 85 ? -22.942 -43.094 -40.599 1.00 65.50 85 PRO A C 1
ATOM 631 O O . PRO A 1 85 ? -24.170 -43.028 -40.646 1.00 65.50 85 PRO A O 1
ATOM 634 N N . ASP A 1 86 ? -22.295 -44.223 -40.901 1.00 56.66 86 ASP A N 1
ATOM 635 C CA . ASP A 1 86 ? -22.955 -45.379 -41.521 1.00 56.66 86 ASP A CA 1
ATOM 636 C C . ASP A 1 86 ? -23.607 -46.348 -40.514 1.00 56.66 86 ASP A C 1
ATOM 638 O O . ASP A 1 86 ? -24.407 -47.191 -40.916 1.00 56.66 86 ASP A O 1
ATOM 642 N N . ARG A 1 87 ? -23.368 -46.210 -39.198 1.00 52.44 87 ARG A N 1
ATOM 643 C CA . ARG A 1 87 ? -24.051 -47.052 -38.188 1.00 52.44 87 ARG A CA 1
ATOM 644 C C . ARG A 1 87 ? -25.459 -46.571 -37.838 1.00 52.44 87 ARG A C 1
ATOM 646 O O . ARG A 1 87 ? -26.305 -47.397 -37.516 1.00 52.44 87 ARG A O 1
ATOM 653 N N . ALA A 1 88 ? -25.740 -45.273 -37.950 1.00 51.31 88 ALA A N 1
ATOM 654 C CA . ALA A 1 88 ? -27.075 -44.735 -37.674 1.00 51.31 88 ALA A CA 1
ATOM 655 C C . ALA A 1 88 ? -28.073 -44.985 -38.822 1.00 51.31 88 ALA A C 1
ATOM 657 O O . ALA A 1 88 ? -29.274 -45.022 -38.587 1.00 51.31 88 ALA A O 1
ATOM 658 N N . ARG A 1 89 ? -27.596 -45.211 -40.057 1.00 51.34 89 ARG A N 1
ATOM 659 C CA . ARG A 1 89 ? -28.455 -45.482 -41.227 1.00 51.34 89 ARG A CA 1
ATOM 660 C C . ARG A 1 89 ? -28.912 -46.939 -41.366 1.00 51.34 89 ARG A C 1
ATOM 662 O O . ARG A 1 89 ? -29.785 -47.209 -42.181 1.00 51.34 89 ARG A O 1
ATOM 669 N N . ALA A 1 90 ? -28.341 -47.858 -40.586 1.00 52.09 90 ALA A N 1
ATOM 670 C CA . ALA A 1 90 ? -28.765 -49.259 -40.531 1.00 52.09 90 ALA A CA 1
ATOM 671 C C . ALA A 1 90 ? -29.854 -49.522 -39.466 1.00 52.09 90 ALA A C 1
ATOM 673 O O . ALA A 1 90 ? -30.417 -50.613 -39.429 1.00 52.09 90 ALA A O 1
ATOM 674 N N . ALA A 1 91 ? -30.187 -48.530 -38.630 1.00 50.69 91 ALA A N 1
ATOM 675 C CA . ALA A 1 91 ? -31.373 -48.557 -37.778 1.00 50.69 91 ALA A CA 1
ATOM 676 C C . ALA A 1 91 ? -32.542 -47.914 -38.551 1.00 50.69 91 ALA A C 1
ATOM 678 O O . ALA A 1 91 ? -32.457 -46.759 -38.958 1.00 50.69 91 ALA A O 1
ATOM 679 N N . GLY A 1 92 ? -33.579 -48.705 -38.833 1.00 43.56 92 GLY A N 1
ATOM 680 C CA . GLY A 1 92 ? -34.645 -48.421 -39.802 1.00 43.56 92 GLY A CA 1
ATOM 681 C C . GLY A 1 92 ? -35.535 -47.188 -39.550 1.00 43.56 92 GLY A C 1
ATOM 682 O O . GLY A 1 92 ? -35.382 -46.469 -38.562 1.00 43.56 92 GLY A O 1
ATOM 683 N N . PRO A 1 93 ? -36.495 -46.932 -40.462 1.00 52.44 93 PRO A N 1
ATOM 684 C CA . PRO A 1 93 ? -37.311 -45.729 -40.464 1.00 52.44 93 PRO A CA 1
ATOM 685 C C . PRO A 1 93 ? -38.400 -45.829 -39.397 1.00 52.44 93 PRO A C 1
ATOM 687 O O . PRO A 1 93 ? -39.302 -46.660 -39.472 1.00 52.44 93 PRO A O 1
ATOM 690 N N . GLY A 1 94 ? -38.342 -44.939 -38.416 1.00 48.00 94 GLY A N 1
ATOM 691 C CA . GLY A 1 94 ? -39.403 -44.772 -37.443 1.00 48.00 94 GLY A CA 1
ATOM 692 C C . GLY A 1 94 ? -39.339 -43.396 -36.806 1.00 48.00 94 GLY A C 1
ATOM 693 O O . GLY A 1 94 ? -38.582 -43.195 -35.864 1.00 48.00 94 GLY A O 1
ATOM 694 N N . ARG A 1 95 ? -40.244 -42.515 -37.256 1.00 41.72 95 ARG A N 1
ATOM 695 C CA . ARG A 1 95 ? -40.737 -41.305 -36.564 1.00 41.72 95 ARG A CA 1
ATOM 696 C C . ARG A 1 95 ? -39.965 -39.979 -36.741 1.00 41.72 95 ARG A C 1
ATOM 698 O O . ARG A 1 95 ? -38.838 -39.975 -37.220 1.00 41.72 95 ARG A O 1
ATOM 705 N N . PRO A 1 96 ? -40.642 -38.830 -36.515 1.00 51.75 96 PRO A N 1
ATOM 706 C CA . PRO A 1 96 ? -40.886 -37.866 -37.576 1.00 51.75 96 PRO A CA 1
ATOM 707 C C . PRO A 1 96 ? -40.170 -36.533 -37.338 1.00 51.75 96 PRO A C 1
ATOM 709 O O . PRO A 1 96 ? -39.866 -36.134 -36.217 1.00 51.75 96 PRO A O 1
ATOM 712 N N . THR A 1 97 ? -39.972 -35.818 -38.436 1.00 46.41 97 THR A N 1
ATOM 713 C CA . THR A 1 97 ? -39.637 -34.394 -38.490 1.00 46.41 97 THR A CA 1
ATOM 714 C C . THR A 1 97 ? -40.565 -33.535 -37.624 1.00 46.41 97 THR A C 1
ATOM 716 O O . THR A 1 97 ? -41.781 -33.599 -37.820 1.00 46.41 97 THR A O 1
ATOM 719 N N . PRO A 1 98 ? -40.028 -32.635 -36.784 1.00 49.53 98 PRO A N 1
ATOM 720 C CA . PRO A 1 98 ? -40.701 -31.405 -36.427 1.00 49.53 98 PRO A CA 1
ATOM 721 C C . PRO A 1 98 ? -40.322 -30.297 -37.415 1.00 49.53 98 PRO A C 1
ATOM 723 O O . PRO A 1 98 ? -39.162 -30.048 -37.739 1.00 49.53 98 PRO A O 1
ATOM 726 N N . THR A 1 99 ? -41.377 -29.660 -37.887 1.00 38.75 99 THR A N 1
ATOM 727 C CA . THR A 1 99 ? -41.476 -28.455 -38.698 1.00 38.75 99 THR A CA 1
ATOM 728 C C . THR A 1 99 ? -40.577 -27.297 -38.263 1.00 38.75 99 THR A C 1
ATOM 730 O O . THR A 1 99 ? -40.543 -26.907 -37.100 1.00 38.75 99 THR A O 1
ATOM 733 N N . ALA A 1 100 ? -39.929 -26.729 -39.280 1.00 41.72 100 ALA A N 1
ATOM 734 C CA . ALA A 1 100 ? -39.606 -25.325 -39.510 1.00 41.72 100 ALA A CA 1
ATOM 735 C C . ALA A 1 100 ? -39.984 -24.308 -38.413 1.00 41.72 100 ALA A C 1
ATOM 737 O O . ALA A 1 100 ? -41.154 -24.042 -38.152 1.00 41.72 100 ALA A O 1
ATOM 738 N N . SER A 1 101 ? -38.962 -23.619 -37.910 1.00 37.72 101 SER A N 1
ATOM 739 C CA . SER A 1 101 ? -39.064 -22.272 -37.357 1.00 37.72 101 SER A CA 1
ATOM 740 C C . SER A 1 101 ? -37.937 -21.446 -37.980 1.00 37.72 101 SER A C 1
ATOM 742 O O . SER A 1 101 ? -36.754 -21.771 -37.867 1.00 37.72 101 SER A O 1
ATOM 744 N N . ALA A 1 102 ? -38.343 -20.443 -38.754 1.00 44.66 102 ALA A N 1
ATOM 745 C CA . ALA A 1 102 ? -37.486 -19.541 -39.498 1.00 44.66 102 ALA A CA 1
ATOM 746 C C . ALA A 1 102 ? -36.858 -18.514 -38.544 1.00 44.66 102 ALA A C 1
ATOM 748 O O . ALA A 1 102 ? -37.559 -17.700 -37.948 1.00 44.66 102 ALA A O 1
ATOM 749 N N . GLY A 1 103 ? -35.529 -18.532 -38.433 1.00 34.53 103 GLY A N 1
ATOM 750 C CA . GLY A 1 103 ? -34.743 -17.589 -37.639 1.00 34.53 103 GLY A CA 1
ATOM 751 C C . GLY A 1 103 ? -33.554 -17.071 -38.440 1.00 34.53 103 GLY A C 1
ATOM 752 O O . GLY A 1 103 ? -32.485 -17.667 -38.448 1.00 34.53 103 GLY A O 1
ATOM 753 N N . ARG A 1 104 ? -33.796 -15.967 -39.146 1.00 42.22 104 ARG A N 1
ATOM 754 C CA . ARG A 1 104 ? -32.884 -15.110 -39.920 1.00 42.22 104 ARG A CA 1
ATOM 755 C C . ARG A 1 104 ? -31.445 -15.072 -39.358 1.00 42.22 104 ARG A C 1
ATOM 757 O O . ARG A 1 104 ? -31.200 -14.431 -38.343 1.00 42.22 104 ARG A O 1
ATOM 764 N N . THR A 1 105 ? -30.495 -15.701 -40.054 1.00 37.09 105 THR A N 1
ATOM 765 C CA . THR A 1 105 ? -29.047 -15.553 -39.812 1.00 37.09 105 THR A CA 1
ATOM 766 C C . THR A 1 105 ? -28.426 -14.770 -40.966 1.00 37.09 105 THR A C 1
ATOM 768 O O . THR A 1 105 ? -28.582 -15.128 -42.133 1.00 37.09 105 THR A O 1
ATOM 771 N N . THR A 1 106 ? -27.755 -13.670 -40.640 1.00 39.72 106 THR A N 1
ATOM 772 C CA . THR A 1 106 ? -26.976 -12.827 -41.549 1.00 39.72 106 THR A CA 1
ATOM 773 C C . THR A 1 106 ? -25.764 -13.598 -42.065 1.00 39.72 106 THR A C 1
ATOM 775 O O . THR A 1 106 ? -24.791 -13.809 -41.347 1.00 39.72 106 THR A O 1
ATOM 778 N N . SER A 1 107 ? -25.825 -14.034 -43.321 1.00 33.03 107 SER A N 1
ATOM 779 C CA . SER A 1 107 ? -24.701 -14.634 -44.033 1.00 33.03 107 SER A CA 1
ATOM 780 C C . SER A 1 107 ? -23.690 -13.553 -44.419 1.00 33.03 107 SER A C 1
ATOM 782 O O . SER A 1 107 ? -23.962 -12.730 -45.293 1.00 33.03 107 SER A O 1
ATOM 784 N N . ILE A 1 108 ? -22.511 -13.573 -43.799 1.00 40.38 108 ILE A N 1
ATOM 785 C CA . ILE A 1 108 ? -21.323 -12.897 -44.327 1.00 40.38 108 ILE A CA 1
ATOM 786 C C . ILE A 1 108 ? -20.823 -13.757 -45.490 1.00 40.38 108 ILE A C 1
ATOM 788 O O . ILE A 1 108 ? -20.251 -14.829 -45.300 1.00 40.38 108 ILE A O 1
ATOM 792 N N . SER A 1 109 ? -21.109 -13.319 -46.712 1.00 31.56 109 SER A N 1
ATOM 793 C CA . SER A 1 109 ? -20.651 -13.957 -47.942 1.00 31.56 109 SER A CA 1
ATOM 794 C C . SER A 1 109 ? -19.179 -13.620 -48.185 1.00 31.56 109 SER A C 1
ATOM 796 O O . SER A 1 109 ? -18.859 -12.550 -48.703 1.00 31.56 109 SER A O 1
ATOM 798 N N . VAL A 1 110 ? -18.276 -14.536 -47.835 1.00 39.81 110 VAL A N 1
ATOM 799 C CA . VAL A 1 110 ? -16.907 -14.526 -48.365 1.00 39.81 110 VAL A CA 1
ATOM 800 C C . VAL A 1 110 ? -16.963 -15.136 -49.765 1.00 39.81 110 VAL A C 1
ATOM 802 O O . VAL A 1 110 ? -17.144 -16.340 -49.933 1.00 39.81 110 VAL A O 1
ATOM 805 N N . SER A 1 111 ? -16.881 -14.267 -50.771 1.00 34.53 111 SER A N 1
ATOM 806 C CA . SER A 1 111 ? -16.829 -14.615 -52.191 1.00 34.53 111 SER A CA 1
ATOM 807 C C . SER A 1 111 ? -15.499 -15.305 -52.500 1.00 34.53 111 SER A C 1
ATOM 809 O O . SER A 1 111 ? -14.447 -14.667 -52.489 1.00 34.53 111 SER A O 1
ATOM 811 N N . ALA A 1 112 ? -15.539 -16.614 -52.746 1.00 37.88 112 ALA A N 1
ATOM 812 C CA . ALA A 1 112 ? -14.413 -17.388 -53.252 1.00 37.88 112 ALA A CA 1
ATOM 813 C C . ALA A 1 112 ? -14.764 -17.935 -54.639 1.00 37.88 112 ALA A C 1
ATOM 815 O O . ALA A 1 112 ? -15.845 -18.476 -54.867 1.00 37.88 112 ALA A O 1
ATOM 816 N N . ALA A 1 113 ? -13.833 -17.722 -55.563 1.00 37.06 113 ALA A N 1
ATOM 817 C CA . ALA A 1 113 ? -13.961 -17.940 -56.989 1.00 37.06 113 ALA A CA 1
ATOM 818 C C . ALA A 1 113 ? -14.263 -19.399 -57.385 1.00 37.06 113 ALA A C 1
ATOM 820 O O . ALA A 1 113 ? -13.824 -20.364 -56.762 1.00 37.06 113 ALA A O 1
ATOM 821 N N . SER A 1 114 ? -15.006 -19.501 -58.485 1.00 41.31 114 SER A N 1
ATOM 822 C CA . SER A 1 114 ? -15.475 -20.698 -59.184 1.00 41.31 114 SER A CA 1
ATOM 823 C C . SER A 1 114 ? -14.364 -21.685 -59.584 1.00 41.31 114 SER A C 1
ATOM 825 O O . SER A 1 114 ? -13.329 -21.259 -60.096 1.00 41.31 114 SER A O 1
ATOM 827 N N . PRO A 1 115 ? -14.644 -23.003 -59.546 1.00 46.72 115 PRO A N 1
ATOM 828 C CA . PRO A 1 115 ? -14.059 -23.949 -60.494 1.00 46.72 115 PRO A CA 1
ATOM 829 C C . PRO A 1 115 ? -15.130 -24.750 -61.259 1.00 46.72 115 PRO A C 1
ATOM 831 O O . PRO A 1 115 ? -16.205 -25.051 -60.746 1.00 46.72 115 PRO A O 1
ATOM 834 N N . GLY A 1 116 ? -14.824 -25.040 -62.526 1.00 42.72 116 GLY A N 1
ATOM 835 C CA . GLY A 1 116 ? -15.724 -25.618 -63.527 1.00 42.72 116 GLY A CA 1
ATOM 836 C C . GLY A 1 116 ? -16.080 -27.108 -63.362 1.00 42.72 116 GLY A C 1
ATOM 837 O O . GLY A 1 116 ? -15.690 -27.761 -62.391 1.00 42.72 116 GLY A O 1
ATOM 838 N N . PRO A 1 117 ? -16.851 -27.662 -64.319 1.00 53.19 117 PRO A N 1
ATOM 839 C CA . PRO A 1 117 ? -17.580 -28.905 -64.137 1.00 53.19 117 PRO A CA 1
ATOM 840 C C . PRO A 1 117 ? -16.800 -30.108 -64.677 1.00 53.19 117 PRO A C 1
ATOM 842 O O . PRO A 1 117 ? -16.674 -30.292 -65.883 1.00 53.19 117 PRO A O 1
ATOM 845 N N . HIS A 1 118 ? -16.366 -30.999 -63.784 1.00 43.81 118 HIS A N 1
ATOM 846 C CA . HIS A 1 118 ? -16.074 -32.385 -64.150 1.00 43.81 118 HIS A CA 1
ATOM 847 C C . HIS A 1 118 ? -16.752 -33.349 -63.178 1.00 43.81 118 HIS A C 1
ATOM 849 O O . HIS A 1 118 ? -16.271 -33.657 -62.088 1.00 43.81 118 HIS A O 1
ATOM 855 N N . ALA A 1 119 ? -17.906 -33.836 -63.629 1.00 46.38 119 ALA A N 1
ATOM 856 C CA . ALA A 1 119 ? -18.577 -35.008 -63.111 1.00 46.38 119 ALA A CA 1
ATOM 857 C C . ALA A 1 119 ? -17.752 -36.259 -63.455 1.00 46.38 119 ALA A C 1
ATOM 859 O O . ALA A 1 119 ? -17.698 -36.685 -64.605 1.00 46.38 119 ALA A O 1
ATOM 860 N N . ALA A 1 120 ? -17.124 -36.862 -62.446 1.00 39.81 120 ALA A N 1
ATOM 861 C CA . ALA A 1 120 ? -16.553 -38.202 -62.535 1.00 39.81 120 ALA A CA 1
ATOM 862 C C . ALA A 1 120 ? -16.662 -38.912 -61.175 1.00 39.81 120 ALA A C 1
ATOM 864 O O . ALA A 1 120 ? -15.822 -38.775 -60.287 1.00 39.81 120 ALA A O 1
ATOM 865 N N . ARG A 1 121 ? -17.776 -39.636 -61.018 1.00 51.19 121 ARG A N 1
ATOM 866 C CA . ARG A 1 121 ? -17.953 -40.906 -60.290 1.00 51.19 121 ARG A CA 1
ATOM 867 C C . ARG A 1 121 ? -16.786 -41.300 -59.355 1.00 51.19 121 ARG A C 1
ATOM 869 O O . ARG A 1 121 ? -15.930 -42.100 -59.721 1.00 51.19 121 ARG A O 1
ATOM 876 N N . ARG A 1 122 ? -16.772 -40.790 -58.115 1.00 39.22 122 ARG A N 1
ATOM 877 C CA . ARG A 1 122 ? -15.849 -41.254 -57.061 1.00 39.22 122 ARG A CA 1
ATOM 878 C C . ARG A 1 122 ? -16.496 -42.349 -56.222 1.00 39.22 122 ARG A C 1
ATOM 880 O O . ARG A 1 122 ? -17.370 -42.107 -55.396 1.00 39.22 122 ARG A O 1
ATOM 887 N N . SER A 1 123 ? -16.013 -43.565 -56.445 1.00 38.69 123 SER A N 1
ATOM 888 C CA . SER A 1 123 ? -16.181 -44.724 -55.578 1.00 38.69 123 SER A CA 1
ATOM 889 C C . SER A 1 123 ? -15.775 -44.392 -54.136 1.00 38.69 123 SER A C 1
ATOM 891 O O . SER A 1 123 ? -14.626 -44.018 -53.885 1.00 38.69 123 SER A O 1
ATOM 893 N N . ARG A 1 124 ? -16.700 -44.575 -53.189 1.00 46.72 124 ARG A N 1
ATOM 894 C CA . ARG A 1 124 ? -16.424 -44.655 -51.748 1.00 46.72 124 ARG A CA 1
ATOM 895 C C . ARG A 1 124 ? -15.498 -45.847 -51.489 1.00 46.72 124 ARG A C 1
ATOM 897 O O . ARG A 1 124 ? -15.954 -46.978 -51.370 1.00 46.72 124 ARG A O 1
ATOM 904 N N . ARG A 1 125 ? -14.192 -45.593 -51.419 1.00 47.97 125 ARG A N 1
ATOM 905 C CA . ARG A 1 125 ? -13.264 -46.445 -50.669 1.00 47.97 125 ARG A CA 1
ATOM 906 C C . ARG A 1 125 ? -13.113 -45.845 -49.267 1.00 47.97 125 ARG A C 1
ATOM 908 O O . ARG A 1 125 ? -12.971 -44.623 -49.176 1.00 47.97 125 ARG A O 1
ATOM 915 N N . PRO A 1 126 ? -13.146 -46.652 -48.195 1.00 49.50 126 PRO A N 1
ATOM 916 C CA . PRO A 1 126 ? -12.822 -46.171 -46.856 1.00 49.50 126 PRO A CA 1
ATOM 917 C C . PRO A 1 126 ? -11.392 -45.615 -46.879 1.00 49.50 126 PRO A C 1
ATOM 919 O O . PRO A 1 126 ? -10.493 -46.258 -47.417 1.00 49.50 126 PRO A O 1
ATOM 922 N N . ARG A 1 127 ? -11.193 -44.386 -46.386 1.00 50.91 127 ARG A N 1
ATOM 923 C CA . ARG A 1 127 ? -9.878 -43.732 -46.303 1.00 50.91 127 ARG A CA 1
ATOM 924 C C . ARG A 1 127 ? -9.238 -44.074 -44.947 1.00 50.91 127 ARG A C 1
ATOM 926 O O . ARG A 1 127 ? -9.666 -43.500 -43.953 1.00 50.91 127 ARG A O 1
ATOM 933 N N . PRO A 1 128 ? -8.205 -44.934 -44.877 1.00 54.28 128 PRO A N 1
ATOM 934 C CA . PRO A 1 128 ? -7.491 -45.238 -43.629 1.00 54.28 128 PRO A CA 1
ATOM 935 C C . PRO A 1 128 ? -6.414 -44.196 -43.248 1.00 54.28 128 PRO A C 1
ATOM 937 O O . PRO A 1 128 ? -5.625 -44.425 -42.339 1.00 54.28 128 PRO A O 1
ATOM 940 N N . ILE A 1 129 ? -6.333 -43.054 -43.943 1.00 52.38 129 ILE A N 1
ATOM 941 C CA . ILE A 1 129 ? -5.189 -42.127 -43.830 1.00 52.38 129 ILE A CA 1
ATOM 942 C C . ILE A 1 129 ? -5.257 -41.266 -42.551 1.00 52.38 129 ILE A C 1
ATOM 944 O O . ILE A 1 129 ? -4.223 -40.884 -42.007 1.00 52.38 129 ILE A O 1
ATOM 948 N N . LEU A 1 130 ? -6.459 -41.022 -42.018 1.00 52.84 130 LEU A N 1
ATOM 949 C CA . LEU A 1 130 ? -6.654 -40.190 -40.826 1.00 52.84 130 LEU A CA 1
ATOM 950 C C . LEU A 1 130 ? -6.212 -40.870 -39.524 1.00 52.84 130 LEU A C 1
ATOM 952 O O . LEU A 1 130 ? -5.641 -40.211 -38.657 1.00 52.84 130 LEU A O 1
ATOM 956 N N . GLU A 1 131 ? -6.400 -42.185 -39.389 1.00 55.44 131 GLU A N 1
ATOM 957 C CA . GLU A 1 131 ? -5.966 -42.889 -38.176 1.00 55.44 131 GLU A CA 1
ATOM 958 C C . GLU A 1 131 ? -4.440 -42.964 -38.075 1.00 55.44 131 GLU A C 1
ATOM 960 O O . GLU A 1 131 ? -3.894 -42.792 -36.989 1.00 55.44 131 GLU A O 1
ATOM 965 N N . LEU A 1 132 ? -3.725 -43.141 -39.192 1.00 56.47 132 LEU A N 1
ATOM 966 C CA . LEU A 1 132 ? -2.276 -43.344 -39.146 1.00 56.47 132 LEU A CA 1
ATOM 967 C C . LEU A 1 132 ? -1.514 -42.075 -38.732 1.00 56.47 132 LEU A C 1
ATOM 969 O O . LEU A 1 132 ? -0.591 -42.156 -37.924 1.00 56.47 132 LEU A O 1
ATOM 973 N N . HIS A 1 133 ? -1.918 -40.898 -39.225 1.00 57.50 133 HIS A N 1
ATOM 974 C CA . HIS A 1 133 ? -1.276 -39.631 -38.855 1.00 57.50 133 HIS A CA 1
ATOM 975 C C . HIS A 1 133 ? -1.623 -39.190 -37.430 1.00 57.50 133 HIS A C 1
ATOM 977 O O . HIS A 1 133 ? -0.749 -38.696 -36.717 1.00 57.50 133 HIS A O 1
ATOM 983 N N . LEU A 1 134 ? -2.859 -39.420 -36.976 1.00 57.22 134 LEU A N 1
ATOM 984 C CA . LEU A 1 134 ? -3.265 -39.081 -35.611 1.00 57.22 134 LEU A CA 1
ATOM 985 C C . LEU A 1 134 ? -2.610 -40.017 -34.582 1.00 57.22 134 LEU A C 1
ATOM 987 O O . LEU A 1 134 ? -2.138 -39.564 -33.537 1.00 57.22 134 LEU A O 1
ATOM 991 N N . VAL A 1 135 ? -2.513 -41.314 -34.897 1.00 57.66 135 VAL A N 1
ATOM 992 C CA . VAL A 1 135 ? -1.892 -42.322 -34.024 1.00 57.66 135 VAL A CA 1
ATOM 993 C C . VAL A 1 135 ? -0.366 -42.203 -34.018 1.00 57.66 135 VAL A C 1
ATOM 995 O O . VAL A 1 135 ? 0.237 -42.361 -32.957 1.00 57.66 135 VAL A O 1
ATOM 998 N N . ALA A 1 136 ? 0.271 -41.819 -35.131 1.00 56.75 136 ALA A N 1
ATOM 999 C CA . ALA A 1 136 ? 1.707 -41.518 -35.167 1.00 56.75 136 ALA A CA 1
ATOM 1000 C C . ALA A 1 136 ? 2.081 -40.223 -34.415 1.00 56.75 136 ALA A C 1
ATOM 1002 O O . ALA A 1 136 ? 3.211 -40.086 -33.944 1.00 56.75 136 ALA A O 1
ATOM 1003 N N . TYR A 1 137 ? 1.139 -39.291 -34.231 1.00 55.25 137 TYR A N 1
ATOM 1004 C CA . TYR A 1 137 ? 1.364 -38.050 -33.478 1.00 55.25 137 TYR A CA 1
ATOM 1005 C C . TYR A 1 137 ? 1.341 -38.249 -31.945 1.00 55.25 137 TYR A C 1
ATOM 1007 O O . TYR A 1 137 ? 1.852 -37.421 -31.184 1.00 55.25 137 TYR A O 1
ATOM 1015 N N . LEU A 1 138 ? 0.787 -39.366 -31.456 1.00 55.44 138 LEU A N 1
ATOM 1016 C CA . LEU A 1 138 ? 0.599 -39.623 -30.021 1.00 55.44 138 LEU A CA 1
ATOM 1017 C C . LEU A 1 138 ? 1.884 -40.020 -29.246 1.00 55.44 138 LEU A C 1
ATOM 1019 O O . LEU A 1 138 ? 2.046 -39.536 -28.119 1.00 55.44 138 LEU A O 1
ATOM 1023 N N . PRO A 1 139 ? 2.831 -40.831 -29.769 1.00 53.09 139 PRO A N 1
ATOM 1024 C CA . PRO A 1 139 ? 4.034 -41.228 -29.026 1.00 53.09 139 PRO A CA 1
ATOM 1025 C C . PRO A 1 139 ? 5.038 -40.085 -28.825 1.00 53.09 139 PRO A C 1
ATOM 1027 O O . PRO A 1 139 ? 5.553 -39.910 -27.718 1.00 53.09 139 PRO A O 1
ATOM 1030 N N . ALA A 1 140 ? 5.258 -39.251 -29.850 1.00 54.56 140 ALA A N 1
ATOM 1031 C CA . ALA A 1 140 ? 6.191 -38.121 -29.784 1.00 54.56 140 ALA A CA 1
ATOM 1032 C C . ALA A 1 140 ? 5.782 -37.082 -28.718 1.00 54.56 140 ALA A C 1
ATOM 1034 O O . ALA A 1 140 ? 6.630 -36.462 -28.072 1.00 54.56 140 ALA A O 1
ATOM 1035 N N . ARG A 1 141 ? 4.475 -36.944 -28.443 1.00 53.91 141 ARG A N 1
ATOM 1036 C CA . ARG A 1 141 ? 3.957 -36.049 -27.396 1.00 53.91 141 ARG A CA 1
ATOM 1037 C C . ARG A 1 141 ? 3.988 -36.661 -25.990 1.00 53.91 141 ARG A C 1
ATOM 1039 O O . ARG A 1 141 ? 4.101 -35.900 -25.027 1.00 53.91 141 ARG A O 1
ATOM 1046 N N . ARG A 1 142 ? 3.938 -37.995 -25.840 1.00 56.19 142 ARG A N 1
ATOM 1047 C CA . ARG A 1 142 ? 3.979 -38.672 -24.523 1.00 56.19 142 ARG A CA 1
ATOM 1048 C C . ARG A 1 142 ? 5.339 -38.533 -23.831 1.00 56.19 142 ARG A C 1
ATOM 1050 O O . ARG A 1 142 ? 5.372 -38.278 -22.628 1.00 56.19 142 ARG A O 1
ATOM 1057 N N . ALA A 1 143 ? 6.446 -38.594 -24.574 1.00 59.62 143 ALA A N 1
ATOM 1058 C CA . ALA A 1 143 ? 7.786 -38.388 -24.009 1.00 59.62 143 ALA A CA 1
ATOM 1059 C C . ALA A 1 143 ? 8.004 -36.934 -23.536 1.00 59.62 143 ALA A C 1
ATOM 1061 O O . ALA A 1 143 ? 8.465 -36.696 -22.418 1.00 59.6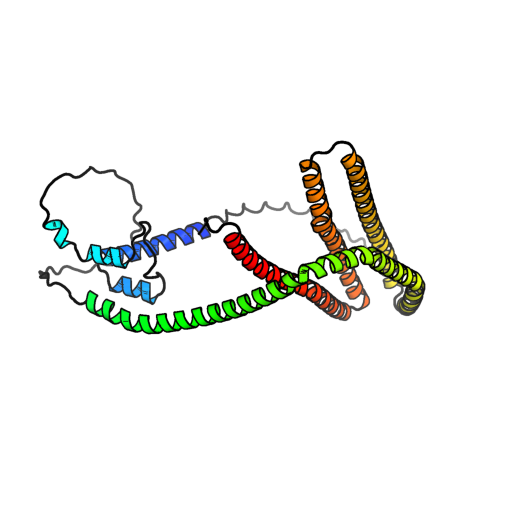2 143 ALA A O 1
ATOM 1062 N N . GLY A 1 144 ? 7.582 -35.950 -24.338 1.00 68.38 144 GLY A N 1
ATOM 1063 C CA . GLY A 1 144 ? 7.647 -34.534 -23.958 1.00 68.38 144 GLY A CA 1
ATOM 1064 C C . GLY A 1 144 ? 6.694 -34.165 -22.814 1.00 68.38 144 GLY A C 1
ATOM 1065 O O . GLY A 1 144 ? 7.040 -33.350 -21.960 1.00 68.38 144 GLY A O 1
ATOM 1066 N N . ALA A 1 145 ? 5.508 -34.781 -22.752 1.00 64.81 145 ALA A N 1
ATOM 1067 C CA . ALA A 1 145 ? 4.572 -34.600 -21.644 1.00 64.81 145 ALA A CA 1
ATOM 1068 C C . ALA A 1 145 ? 5.127 -35.165 -20.330 1.00 64.81 145 ALA A C 1
ATOM 1070 O O . ALA A 1 145 ? 5.008 -34.501 -19.305 1.00 64.81 145 ALA A O 1
ATOM 1071 N N . LEU A 1 146 ? 5.800 -36.321 -20.357 1.00 71.19 146 LEU A N 1
ATOM 1072 C CA . LEU A 1 146 ? 6.436 -36.894 -19.169 1.00 71.19 146 LEU A CA 1
ATOM 1073 C C . LEU A 1 146 ? 7.574 -36.006 -18.646 1.00 71.19 146 LEU A C 1
ATOM 1075 O O . LEU A 1 146 ? 7.689 -35.808 -17.440 1.00 71.19 146 LEU A O 1
ATOM 1079 N N . LEU A 1 147 ? 8.393 -35.434 -19.533 1.00 74.88 147 LEU A N 1
ATOM 1080 C CA . LEU A 1 147 ? 9.467 -34.516 -19.140 1.00 74.88 147 LEU A CA 1
ATOM 1081 C C . LEU A 1 147 ? 8.921 -33.196 -18.579 1.00 74.88 147 LEU A C 1
ATOM 1083 O O . LEU A 1 147 ? 9.402 -32.735 -17.546 1.00 74.88 147 LEU A O 1
ATOM 1087 N N . ARG A 1 148 ? 7.867 -32.628 -19.183 1.00 75.62 148 ARG A N 1
ATOM 1088 C CA . ARG A 1 148 ? 7.172 -31.446 -18.639 1.00 75.62 148 ARG A CA 1
ATOM 1089 C C . ARG A 1 148 ? 6.484 -31.742 -17.309 1.00 75.62 148 ARG A C 1
ATOM 1091 O O . ARG A 1 148 ? 6.545 -30.918 -16.406 1.00 75.62 148 ARG A O 1
ATOM 1098 N N . TRP A 1 149 ? 5.897 -32.926 -17.161 1.00 76.50 149 TRP A N 1
ATOM 1099 C CA . TRP A 1 149 ? 5.296 -33.384 -15.912 1.00 76.50 149 TRP A CA 1
ATOM 1100 C C . TRP A 1 149 ? 6.348 -33.590 -14.817 1.00 76.50 149 TRP A C 1
ATOM 1102 O O . TRP A 1 149 ? 6.144 -33.155 -13.688 1.00 76.50 149 TRP A O 1
ATOM 1112 N N . ARG A 1 150 ? 7.512 -34.169 -15.144 1.00 76.88 150 ARG A N 1
ATOM 1113 C CA . ARG A 1 150 ? 8.640 -34.312 -14.207 1.00 76.88 150 ARG A CA 1
ATOM 1114 C C . ARG A 1 150 ? 9.236 -32.959 -13.819 1.00 76.88 150 ARG A C 1
ATOM 1116 O O . ARG A 1 150 ? 9.512 -32.751 -12.644 1.00 76.88 150 ARG A O 1
ATOM 1123 N N . ALA A 1 151 ? 9.389 -32.031 -14.762 1.00 74.31 151 ALA A N 1
ATOM 1124 C CA . ALA A 1 151 ? 9.880 -30.681 -14.481 1.00 74.31 151 ALA A CA 1
ATOM 1125 C C . ALA A 1 151 ? 8.878 -29.851 -13.655 1.00 74.31 151 ALA A C 1
ATOM 1127 O O . ALA A 1 151 ? 9.278 -29.161 -12.717 1.00 74.31 151 ALA A O 1
ATOM 1128 N N . ALA A 1 152 ? 7.577 -29.960 -13.947 1.00 70.12 152 ALA A N 1
ATOM 1129 C CA . ALA A 1 152 ? 6.516 -29.359 -13.138 1.00 70.12 152 ALA A CA 1
ATOM 1130 C C . ALA A 1 152 ? 6.516 -29.940 -11.715 1.00 70.12 152 ALA A C 1
ATOM 1132 O O . ALA A 1 152 ? 6.522 -29.189 -10.740 1.00 70.12 152 ALA A O 1
ATOM 1133 N N . ARG A 1 153 ? 6.648 -31.266 -11.583 1.00 73.88 153 ARG A N 1
ATOM 1134 C CA . ARG A 1 153 ? 6.702 -31.933 -10.278 1.00 73.88 153 ARG A CA 1
ATOM 1135 C C . ARG A 1 153 ? 7.994 -31.727 -9.505 1.00 73.88 153 ARG A C 1
ATOM 1137 O O . ARG A 1 153 ? 7.957 -31.805 -8.286 1.00 73.88 153 ARG A O 1
ATOM 1144 N N . ALA A 1 154 ? 9.119 -31.440 -10.153 1.00 78.38 154 ALA A N 1
ATOM 1145 C CA . ALA A 1 154 ? 10.347 -31.078 -9.446 1.00 78.38 154 ALA A CA 1
ATOM 1146 C C . ALA A 1 154 ? 10.166 -29.759 -8.677 1.00 78.38 154 ALA A C 1
ATOM 1148 O O . ALA A 1 154 ? 10.543 -29.671 -7.509 1.00 78.38 154 ALA A O 1
ATOM 1149 N N . ARG A 1 155 ? 9.493 -28.774 -9.291 1.00 72.69 155 ARG A N 1
ATOM 1150 C CA . ARG A 1 155 ? 9.128 -27.512 -8.625 1.00 72.69 155 ARG A CA 1
ATOM 1151 C C . ARG A 1 155 ? 8.101 -27.728 -7.514 1.00 72.69 155 ARG A C 1
ATOM 1153 O O . ARG A 1 155 ? 8.244 -27.151 -6.441 1.00 72.69 155 ARG A O 1
ATOM 1160 N N . GLU A 1 156 ? 7.107 -28.589 -7.733 1.00 70.50 156 GLU A N 1
ATOM 1161 C CA . GLU A 1 156 ? 6.144 -28.968 -6.687 1.00 70.50 156 GLU A CA 1
ATOM 1162 C C . GLU A 1 156 ? 6.814 -29.723 -5.529 1.00 70.50 156 GLU A C 1
ATOM 1164 O O . GLU A 1 156 ? 6.483 -29.485 -4.373 1.00 70.50 156 GLU A O 1
ATOM 1169 N N . ALA A 1 157 ? 7.792 -30.587 -5.809 1.00 75.69 157 ALA A N 1
ATOM 1170 C CA . ALA A 1 157 ? 8.539 -31.332 -4.799 1.00 75.69 157 ALA A CA 1
ATOM 1171 C C . ALA A 1 157 ? 9.449 -30.418 -3.968 1.00 75.69 157 ALA A C 1
ATOM 1173 O O . ALA A 1 157 ? 9.578 -30.606 -2.759 1.00 75.69 157 ALA A O 1
ATOM 1174 N N . GLU A 1 158 ? 10.061 -29.407 -4.583 1.00 80.69 158 GLU A N 1
ATOM 1175 C CA . GLU A 1 158 ? 10.849 -28.403 -3.867 1.00 80.69 158 GLU A CA 1
ATOM 1176 C C . GLU A 1 158 ? 9.958 -27.463 -3.043 1.00 80.69 158 GLU A C 1
ATOM 1178 O O . GLU A 1 158 ? 10.254 -27.196 -1.875 1.00 80.69 158 GLU A O 1
ATOM 1183 N N . ALA A 1 159 ? 8.805 -27.061 -3.585 1.00 70.94 159 ALA A N 1
ATOM 1184 C CA . ALA A 1 159 ? 7.773 -26.354 -2.830 1.00 70.94 159 ALA A CA 1
ATOM 1185 C C . ALA A 1 159 ? 7.266 -27.193 -1.644 1.00 70.94 159 ALA A C 1
ATOM 1187 O O . ALA A 1 159 ? 7.131 -26.664 -0.542 1.00 70.94 159 ALA A O 1
ATOM 1188 N N . ALA A 1 160 ? 7.074 -28.503 -1.825 1.00 76.25 160 ALA A N 1
ATOM 1189 C CA . ALA A 1 160 ? 6.681 -29.425 -0.763 1.00 76.25 160 ALA A CA 1
ATOM 1190 C C . ALA A 1 160 ? 7.774 -29.586 0.305 1.00 76.25 160 ALA A C 1
ATOM 1192 O O . ALA A 1 160 ? 7.466 -29.605 1.494 1.00 76.25 160 ALA A O 1
ATOM 1193 N N . ARG A 1 161 ? 9.059 -29.635 -0.076 1.00 82.75 161 ARG A N 1
ATOM 1194 C CA . ARG A 1 161 ? 10.184 -29.655 0.880 1.00 82.75 161 ARG A CA 1
ATOM 1195 C C . ARG A 1 161 ? 10.284 -28.353 1.674 1.00 82.75 161 ARG A C 1
ATOM 1197 O O . ARG A 1 161 ? 10.510 -28.393 2.883 1.00 82.75 161 ARG A O 1
ATOM 1204 N N . ASN A 1 162 ? 10.090 -27.209 1.023 1.00 79.81 162 ASN A N 1
ATOM 1205 C CA . ASN A 1 162 ? 10.081 -25.910 1.694 1.00 79.81 162 ASN A CA 1
ATOM 1206 C C . ASN A 1 162 ? 8.859 -25.757 2.612 1.00 79.81 162 ASN A C 1
ATOM 1208 O O . ASN A 1 162 ? 9.001 -25.276 3.736 1.00 79.81 162 ASN A O 1
ATOM 1212 N N . ALA A 1 163 ? 7.694 -26.256 2.194 1.00 72.69 163 ALA A N 1
ATOM 1213 C CA . ALA A 1 163 ? 6.510 -26.345 3.042 1.00 72.69 163 ALA A CA 1
ATOM 1214 C C . ALA A 1 163 ? 6.757 -27.258 4.253 1.00 72.69 163 ALA A C 1
ATOM 1216 O O . ALA A 1 163 ? 6.479 -26.856 5.378 1.00 72.69 163 ALA A O 1
ATOM 1217 N N . ALA A 1 164 ? 7.378 -28.427 4.063 1.00 78.81 164 ALA A N 1
ATOM 1218 C CA . ALA A 1 164 ? 7.719 -29.345 5.151 1.00 78.81 164 ALA A CA 1
ATOM 1219 C C . ALA A 1 164 ? 8.699 -28.722 6.161 1.00 78.81 164 ALA A C 1
ATOM 1221 O O . ALA A 1 164 ? 8.515 -28.878 7.368 1.00 78.81 164 ALA A O 1
ATOM 1222 N N . ARG A 1 165 ? 9.697 -27.953 5.698 1.00 88.25 165 ARG A N 1
ATOM 1223 C CA . ARG A 1 165 ? 10.581 -27.166 6.581 1.00 88.25 165 ARG A CA 1
ATOM 1224 C C . ARG A 1 165 ? 9.814 -26.087 7.345 1.00 88.25 165 ARG A C 1
ATOM 1226 O O . ARG A 1 165 ? 10.055 -25.911 8.535 1.00 88.25 165 ARG A O 1
ATOM 1233 N N . GLY A 1 166 ? 8.875 -25.404 6.691 1.00 71.50 166 GLY A N 1
ATOM 1234 C CA . GLY A 1 166 ? 7.997 -24.419 7.328 1.00 71.50 166 GLY A CA 1
ATOM 1235 C C . GLY A 1 166 ? 7.093 -25.034 8.398 1.00 71.50 166 GLY A C 1
ATOM 1236 O O . GLY A 1 166 ? 6.986 -24.482 9.489 1.00 71.50 166 GLY A O 1
ATOM 1237 N N . VAL A 1 167 ? 6.511 -26.207 8.133 1.00 69.38 167 VAL A N 1
ATOM 1238 C CA . VAL A 1 167 ? 5.695 -26.959 9.100 1.00 69.38 167 VAL A CA 1
ATOM 1239 C C . VAL A 1 167 ? 6.551 -27.452 10.265 1.00 69.38 167 VAL A C 1
ATOM 1241 O O . VAL A 1 167 ? 6.143 -27.308 11.413 1.00 69.38 167 VAL A O 1
ATOM 1244 N N . ALA A 1 168 ? 7.759 -27.957 10.009 1.00 79.94 168 ALA A N 1
ATOM 1245 C CA . ALA A 1 168 ? 8.686 -28.352 11.067 1.00 79.94 168 ALA A CA 1
ATOM 1246 C C . ALA A 1 168 ? 9.091 -27.158 11.951 1.00 79.94 168 ALA A C 1
ATOM 1248 O O . ALA A 1 168 ? 9.071 -27.270 13.177 1.00 79.94 168 ALA A O 1
ATOM 1249 N N . LEU A 1 169 ? 9.385 -25.997 11.350 1.00 75.69 169 LEU A N 1
ATOM 1250 C CA . LEU A 1 169 ? 9.684 -24.761 12.077 1.00 75.69 169 LEU A CA 1
ATOM 1251 C C . LEU A 1 169 ? 8.466 -24.270 12.869 1.00 75.69 169 LEU A C 1
ATOM 1253 O O . LEU A 1 169 ? 8.605 -23.868 14.020 1.00 75.69 169 LEU A O 1
ATOM 1257 N N . PHE A 1 170 ? 7.269 -24.334 12.286 1.00 65.62 170 PHE A N 1
ATOM 1258 C CA . PHE A 1 170 ? 6.030 -23.965 12.961 1.00 65.62 170 PHE A CA 1
ATOM 1259 C C . PHE A 1 170 ? 5.738 -24.890 14.139 1.00 65.62 170 PHE A C 1
ATOM 1261 O O . PHE A 1 170 ? 5.449 -24.392 15.214 1.00 65.62 170 PHE A O 1
ATOM 1268 N N . VAL A 1 171 ? 5.867 -26.212 13.992 1.00 72.00 171 VAL A N 1
ATOM 1269 C CA . VAL A 1 171 ? 5.697 -27.169 15.099 1.00 72.00 171 VAL A CA 1
ATOM 1270 C C . VAL A 1 171 ? 6.756 -26.943 16.176 1.00 72.00 171 VAL A C 1
ATOM 1272 O O . VAL A 1 171 ? 6.436 -26.989 17.360 1.00 72.00 171 VAL A O 1
ATOM 1275 N N . TYR A 1 172 ? 7.995 -26.636 15.791 1.00 82.06 172 TYR A N 1
ATOM 1276 C CA . TYR A 1 172 ? 9.059 -26.271 16.724 1.00 82.06 172 TYR A CA 1
ATOM 1277 C C . TYR A 1 172 ? 8.729 -24.983 17.505 1.00 82.06 172 TYR A C 1
ATOM 1279 O O . TYR A 1 172 ? 8.820 -24.965 18.732 1.00 82.06 172 TYR A O 1
ATOM 1287 N N . LEU A 1 173 ? 8.270 -23.930 16.821 1.00 68.94 173 LEU A N 1
ATOM 1288 C CA . LEU A 1 173 ? 7.845 -22.665 17.433 1.00 68.94 173 LEU A CA 1
ATOM 1289 C C . LEU A 1 173 ? 6.562 -22.820 18.260 1.00 68.94 173 LEU A C 1
ATOM 1291 O O . LEU A 1 173 ? 6.450 -22.243 19.337 1.00 68.94 173 LEU A O 1
ATOM 1295 N N . TRP A 1 174 ? 5.616 -23.637 17.800 1.00 58.53 174 TRP A N 1
ATOM 1296 C CA . TRP A 1 174 ? 4.355 -23.925 18.474 1.00 58.53 174 TRP A CA 1
ATOM 1297 C C . TRP A 1 174 ? 4.583 -24.755 19.728 1.00 58.53 174 TRP A C 1
ATOM 1299 O O . TRP A 1 174 ? 4.023 -24.466 20.775 1.00 58.53 174 TRP A O 1
ATOM 1309 N N . ARG A 1 175 ? 5.482 -25.737 19.703 1.00 79.62 175 ARG A N 1
ATOM 1310 C CA . ARG A 1 175 ? 5.881 -26.456 20.921 1.00 79.62 175 ARG A CA 1
ATOM 1311 C C . ARG A 1 175 ? 6.538 -25.522 21.947 1.00 79.62 175 ARG A C 1
ATOM 1313 O O . ARG A 1 175 ? 6.493 -25.801 23.139 1.00 79.62 175 ARG A O 1
ATOM 1320 N N . ARG A 1 176 ? 7.049 -24.375 21.486 1.00 74.44 176 ARG A N 1
ATOM 1321 C CA . ARG A 1 176 ? 7.590 -23.271 22.287 1.00 74.44 176 ARG A CA 1
ATOM 1322 C C . ARG A 1 176 ? 6.585 -22.125 22.539 1.00 74.44 176 ARG A C 1
ATOM 1324 O O . ARG A 1 176 ? 6.949 -21.127 23.155 1.00 74.44 176 ARG A O 1
ATOM 1331 N N . HIS A 1 177 ? 5.314 -22.235 22.125 1.00 53.66 177 HIS A N 1
ATOM 1332 C CA . HIS A 1 177 ? 4.333 -21.137 22.238 1.00 53.66 177 HIS A CA 1
ATOM 1333 C C . HIS A 1 177 ? 3.961 -20.787 23.689 1.00 53.66 177 HIS A C 1
ATOM 1335 O O . HIS A 1 177 ? 3.611 -19.640 23.971 1.00 53.66 177 HIS A O 1
ATOM 1341 N N . TYR A 1 178 ? 4.104 -21.730 24.625 1.00 62.16 178 TYR A N 1
ATOM 1342 C CA . TYR A 1 178 ? 3.958 -21.458 26.059 1.00 62.16 178 TYR A CA 1
ATOM 1343 C C . TYR A 1 178 ? 5.018 -20.469 26.580 1.00 62.16 178 TYR A C 1
ATOM 1345 O O . TYR A 1 178 ? 4.751 -19.717 27.522 1.00 62.16 178 TYR A O 1
ATOM 1353 N N . ASP A 1 179 ? 6.183 -20.390 25.926 1.00 68.12 179 ASP A N 1
ATOM 1354 C CA . ASP A 1 179 ? 7.181 -19.347 26.186 1.00 68.12 179 ASP A CA 1
ATOM 1355 C C . ASP A 1 179 ? 6.835 -18.044 25.455 1.00 68.12 179 ASP A C 1
ATOM 1357 O O . ASP A 1 179 ? 7.119 -16.961 25.964 1.00 68.12 179 ASP A O 1
ATOM 1361 N N . MET A 1 180 ? 6.165 -18.126 24.298 1.00 50.75 180 MET A N 1
ATOM 1362 C CA . MET A 1 180 ? 5.715 -16.956 23.536 1.00 50.75 180 MET A CA 1
ATOM 1363 C C . MET A 1 180 ? 4.642 -16.163 24.286 1.00 50.75 180 MET A C 1
ATOM 1365 O O . MET A 1 180 ? 4.690 -14.940 24.279 1.00 50.75 180 MET A O 1
ATOM 1369 N N . GLY A 1 181 ? 3.734 -16.825 25.010 1.00 62.09 181 GLY A N 1
ATOM 1370 C CA . GLY A 1 181 ? 2.782 -16.143 25.895 1.00 62.09 181 GLY A CA 1
ATOM 1371 C C . GLY A 1 181 ? 3.490 -15.327 26.982 1.00 62.09 181 GLY A C 1
ATOM 1372 O O . GLY A 1 181 ? 3.194 -14.148 27.173 1.00 62.09 181 GLY A O 1
ATOM 1373 N N . ARG A 1 182 ? 4.511 -15.908 27.631 1.00 67.25 182 ARG A N 1
ATOM 1374 C CA . ARG A 1 182 ? 5.357 -15.178 28.592 1.00 67.25 182 ARG A CA 1
ATOM 1375 C C . ARG A 1 182 ? 6.170 -14.068 27.930 1.00 67.25 182 ARG A C 1
ATOM 1377 O O . ARG A 1 182 ? 6.348 -13.020 28.545 1.00 67.25 182 ARG A O 1
ATOM 1384 N N . TRP A 1 183 ? 6.645 -14.269 26.703 1.00 71.00 183 TRP A N 1
ATOM 1385 C CA . TRP A 1 183 ? 7.354 -13.250 25.928 1.00 71.00 183 TRP A CA 1
ATOM 1386 C C . TRP A 1 183 ? 6.434 -12.090 25.526 1.00 71.00 183 TRP A C 1
ATOM 1388 O O . TRP A 1 183 ? 6.808 -10.941 25.721 1.00 71.00 183 TRP A O 1
ATOM 1398 N N . CYS A 1 184 ? 5.206 -12.354 25.071 1.00 53.09 184 CYS A N 1
ATOM 1399 C CA . CYS A 1 184 ? 4.209 -11.332 24.750 1.00 53.09 184 CYS A CA 1
ATOM 1400 C C . CYS A 1 184 ? 3.782 -10.550 25.993 1.00 53.09 184 CYS A C 1
ATOM 1402 O O . CYS A 1 184 ? 3.710 -9.327 25.940 1.00 53.09 184 CYS A O 1
ATOM 1404 N N . VAL A 1 185 ? 3.566 -11.218 27.130 1.00 62.12 185 VAL A N 1
ATOM 1405 C CA . VAL A 1 185 ? 3.308 -10.534 28.410 1.00 62.12 185 VAL A CA 1
ATOM 1406 C C . VAL A 1 185 ? 4.503 -9.668 28.814 1.00 62.12 185 VAL A C 1
ATOM 1408 O O . VAL A 1 185 ? 4.314 -8.566 29.326 1.00 62.12 185 VAL A O 1
ATOM 1411 N N . ARG A 1 186 ? 5.732 -10.125 28.549 1.00 73.38 186 ARG A N 1
ATOM 1412 C CA . ARG A 1 186 ? 6.949 -9.342 28.790 1.00 73.38 186 ARG A CA 1
ATOM 1413 C C . ARG A 1 186 ? 7.030 -8.128 27.867 1.00 73.38 186 ARG A C 1
ATOM 1415 O O . ARG A 1 186 ? 7.238 -7.034 28.362 1.00 73.38 186 ARG A O 1
ATOM 1422 N N . GLN A 1 187 ? 6.740 -8.287 26.578 1.00 59.44 187 GLN A N 1
ATOM 1423 C CA . GLN A 1 187 ? 6.679 -7.180 25.625 1.00 59.44 187 GLN A CA 1
ATOM 1424 C C . GLN A 1 187 ? 5.586 -6.174 25.989 1.00 59.44 187 GLN A C 1
ATOM 1426 O O . GLN A 1 187 ? 5.866 -4.988 26.020 1.00 59.44 187 GLN A O 1
ATOM 1431 N N . ILE A 1 188 ? 4.381 -6.605 26.373 1.00 57.56 188 ILE A N 1
ATOM 1432 C CA . ILE A 1 188 ? 3.313 -5.696 26.832 1.00 57.56 188 ILE A CA 1
ATOM 1433 C C . ILE A 1 188 ? 3.728 -4.945 28.106 1.00 57.56 188 ILE A C 1
ATOM 1435 O O . ILE A 1 188 ? 3.418 -3.766 28.246 1.00 57.56 188 ILE A O 1
ATOM 1439 N N . ARG A 1 189 ? 4.464 -5.594 29.017 1.00 71.56 189 ARG A N 1
ATOM 1440 C CA . ARG A 1 189 ? 5.030 -4.935 30.207 1.00 71.56 189 ARG A CA 1
ATOM 1441 C C . ARG A 1 189 ? 6.209 -4.011 29.889 1.00 71.56 189 ARG A C 1
ATOM 1443 O O . ARG A 1 189 ? 6.435 -3.064 30.633 1.00 71.56 189 ARG A O 1
ATOM 1450 N N . GLU A 1 190 ? 6.939 -4.261 28.808 1.00 69.56 190 GLU A N 1
ATOM 1451 C CA . GLU A 1 190 ? 8.093 -3.465 28.365 1.00 69.56 190 GLU A CA 1
ATOM 1452 C C . GLU A 1 190 ? 7.702 -2.327 27.409 1.00 69.56 190 GLU A C 1
ATOM 1454 O O . GLU A 1 190 ? 8.424 -1.336 27.315 1.00 69.56 190 GLU A O 1
ATOM 1459 N N . VAL A 1 191 ? 6.543 -2.407 26.745 1.00 55.38 191 VAL A N 1
ATOM 1460 C CA . VAL A 1 191 ? 6.001 -1.359 25.862 1.00 55.38 191 VAL A CA 1
ATOM 1461 C C . VAL A 1 191 ? 5.933 0.011 26.547 1.00 55.38 191 VAL A C 1
ATOM 1463 O O . VAL A 1 191 ? 6.415 0.962 25.933 1.00 55.38 191 VAL A O 1
ATOM 1466 N N . PRO A 1 192 ? 5.447 0.165 27.797 1.00 61.97 192 PRO A N 1
ATOM 1467 C CA . PRO A 1 192 ? 5.477 1.448 28.498 1.00 61.97 192 PRO A CA 1
ATOM 1468 C C . PRO A 1 192 ? 6.889 2.018 28.583 1.00 61.97 192 PRO A C 1
ATOM 1470 O O . PRO A 1 192 ? 7.093 3.208 28.379 1.00 61.97 192 PRO A O 1
ATOM 1473 N N . HIS A 1 193 ? 7.878 1.158 28.810 1.00 68.06 193 HIS A N 1
ATOM 1474 C CA . HIS A 1 193 ? 9.265 1.565 28.949 1.00 68.06 193 HIS A CA 1
ATOM 1475 C C . HIS A 1 193 ? 9.922 1.879 27.591 1.00 68.06 193 HIS A C 1
ATOM 1477 O O . HIS A 1 193 ? 10.751 2.783 27.494 1.00 68.06 193 HIS A O 1
ATOM 1483 N N . HIS A 1 194 ? 9.522 1.203 26.508 1.00 59.12 194 HIS A N 1
ATOM 1484 C CA . HIS A 1 194 ? 9.913 1.569 25.141 1.00 59.12 194 HIS A CA 1
ATOM 1485 C C . HIS A 1 194 ? 9.289 2.890 24.691 1.00 59.12 194 HIS A C 1
ATOM 1487 O O . HIS A 1 194 ? 9.976 3.706 24.078 1.00 59.12 194 HIS A O 1
ATOM 1493 N N . VAL A 1 195 ? 8.022 3.123 25.034 1.00 51.34 195 VAL A N 1
ATOM 1494 C CA . VAL A 1 195 ? 7.333 4.396 24.801 1.00 51.34 195 VAL A CA 1
ATOM 1495 C C . VAL A 1 195 ? 7.997 5.498 25.615 1.00 51.34 195 VAL A C 1
ATOM 1497 O O . VAL A 1 195 ? 8.304 6.548 25.069 1.00 51.34 195 VAL A O 1
ATOM 1500 N N . GLU A 1 196 ? 8.322 5.249 26.879 1.00 66.19 196 GLU A N 1
ATOM 1501 C CA . GLU A 1 196 ? 9.044 6.197 27.724 1.00 66.19 196 GLU A CA 1
ATOM 1502 C C . GLU A 1 196 ? 10.434 6.525 27.160 1.00 66.19 196 GLU A C 1
ATOM 1504 O O . GLU A 1 196 ? 10.803 7.695 27.099 1.00 66.19 196 GLU A O 1
ATOM 1509 N N . ARG A 1 197 ? 11.195 5.531 26.679 1.00 67.00 197 ARG A N 1
ATOM 1510 C CA . ARG A 1 197 ? 12.482 5.774 26.003 1.00 67.00 197 ARG A CA 1
ATOM 1511 C C . ARG A 1 197 ? 12.319 6.538 24.696 1.00 67.00 197 ARG A C 1
ATOM 1513 O O . ARG A 1 197 ? 13.140 7.404 24.415 1.00 67.00 197 ARG A O 1
ATOM 1520 N N . ALA A 1 198 ? 11.287 6.246 23.909 1.00 50.59 198 ALA A N 1
ATOM 1521 C CA . ALA A 1 198 ? 11.000 6.981 22.682 1.00 50.59 198 ALA A CA 1
ATOM 1522 C C . ALA A 1 198 ? 10.616 8.435 22.993 1.00 50.59 198 ALA A C 1
ATOM 1524 O O . ALA A 1 198 ? 11.152 9.350 22.378 1.00 50.59 198 ALA A O 1
ATOM 1525 N N . VAL A 1 199 ? 9.774 8.664 24.004 1.00 55.59 199 VAL A N 1
ATOM 1526 C CA . VAL A 1 199 ? 9.384 9.999 24.476 1.00 55.59 199 VAL A CA 1
ATOM 1527 C C . VAL A 1 199 ? 10.585 10.751 25.041 1.00 55.59 199 VAL A C 1
ATOM 1529 O O . VAL A 1 199 ? 10.769 11.916 24.709 1.00 55.59 199 VAL A O 1
ATOM 1532 N N . ARG A 1 200 ? 11.450 10.101 25.829 1.00 74.19 200 ARG A N 1
ATOM 1533 C CA . ARG A 1 200 ? 12.704 10.704 26.306 1.00 74.19 200 ARG A CA 1
ATOM 1534 C C . ARG A 1 200 ? 13.662 11.003 25.160 1.00 74.19 200 ARG A C 1
ATOM 1536 O O . ARG A 1 200 ? 14.242 12.077 25.156 1.00 74.19 200 ARG A O 1
ATOM 1543 N N . GLY A 1 201 ? 13.780 10.116 24.174 1.00 64.94 201 GLY A N 1
ATOM 1544 C CA . GLY A 1 201 ? 14.595 10.336 22.980 1.00 64.94 201 GLY A CA 1
ATOM 1545 C C . GLY A 1 201 ? 14.087 11.509 22.141 1.00 64.94 201 GLY A C 1
ATOM 1546 O O . GLY A 1 201 ? 14.882 12.328 21.689 1.00 64.94 201 GLY A O 1
ATOM 1547 N N . VAL A 1 202 ? 12.767 11.653 22.003 1.00 48.59 202 VAL A N 1
ATOM 1548 C CA . VAL A 1 202 ? 12.135 12.817 21.365 1.00 48.59 202 VAL A CA 1
ATOM 1549 C C . VAL A 1 202 ? 12.326 14.074 22.212 1.00 48.59 202 VAL A C 1
ATOM 1551 O O . VAL A 1 202 ? 12.634 15.125 21.663 1.00 48.59 202 VAL A O 1
ATOM 1554 N N . ALA A 1 203 ? 12.216 13.987 23.537 1.00 59.50 203 ALA A N 1
ATOM 1555 C CA . ALA A 1 203 ? 12.453 15.112 24.437 1.00 59.50 203 ALA A CA 1
ATOM 1556 C C . ALA A 1 203 ? 13.926 15.556 24.427 1.00 59.50 203 ALA A C 1
ATOM 1558 O O . ALA A 1 203 ? 14.205 16.750 24.442 1.00 59.50 203 ALA A O 1
ATOM 1559 N N . GLU A 1 204 ? 14.879 14.628 24.353 1.00 77.00 204 GLU A N 1
ATOM 1560 C CA . GLU A 1 204 ? 16.307 14.921 24.193 1.00 77.00 204 GLU A CA 1
ATOM 1561 C C . GLU A 1 204 ? 16.619 15.477 22.807 1.00 77.00 204 GLU A C 1
ATOM 1563 O O . GLU A 1 204 ? 17.375 16.441 22.699 1.00 77.00 204 GLU A O 1
ATOM 1568 N N . ALA A 1 205 ? 16.002 14.943 21.753 1.00 55.41 205 ALA A N 1
ATOM 1569 C CA . ALA A 1 205 ? 16.090 15.518 20.416 1.00 55.41 205 ALA A CA 1
ATOM 1570 C C . ALA A 1 205 ? 15.508 16.942 20.381 1.00 55.41 205 ALA A C 1
ATOM 1572 O O . ALA A 1 205 ? 16.124 17.835 19.807 1.00 55.41 205 ALA A O 1
ATOM 1573 N N . ALA A 1 206 ? 14.389 17.191 21.065 1.00 57.16 206 ALA A N 1
ATOM 1574 C CA . ALA A 1 206 ? 13.788 18.516 21.210 1.00 57.16 206 ALA A CA 1
ATOM 1575 C C . ALA A 1 206 ? 14.658 19.463 22.054 1.00 57.16 206 ALA A C 1
ATOM 1577 O O . ALA A 1 206 ? 14.752 20.648 21.751 1.00 57.16 206 ALA A O 1
ATOM 1578 N N . ARG A 1 207 ? 15.355 18.953 23.076 1.00 78.00 207 ARG A N 1
ATOM 1579 C CA . ARG A 1 207 ? 16.332 19.727 23.865 1.00 78.00 207 ARG A CA 1
ATOM 1580 C C . ARG A 1 207 ? 17.606 20.045 23.087 1.00 78.00 207 ARG A C 1
ATOM 1582 O O . ARG A 1 207 ? 18.204 21.085 23.333 1.00 78.00 207 ARG A O 1
ATOM 1589 N N . ARG A 1 208 ? 17.995 19.193 22.135 1.00 72.94 208 ARG A N 1
ATOM 1590 C CA . ARG A 1 208 ? 19.093 19.453 21.185 1.00 72.94 208 ARG A CA 1
ATOM 1591 C C . ARG A 1 208 ? 18.657 20.273 19.972 1.00 72.94 208 ARG A C 1
ATOM 1593 O O . ARG A 1 208 ? 19.503 20.849 19.296 1.00 72.94 208 ARG A O 1
ATOM 1600 N N . ALA A 1 209 ? 17.355 20.381 19.713 1.00 58.47 209 ALA A N 1
ATOM 1601 C CA . ALA A 1 209 ? 16.808 21.211 18.647 1.00 58.47 209 ALA A CA 1
ATOM 1602 C C . ALA A 1 209 ? 17.316 22.665 18.675 1.00 58.47 209 ALA A C 1
ATOM 1604 O O . ALA A 1 209 ? 17.683 23.142 17.607 1.00 58.47 209 ALA A O 1
ATOM 1605 N N . PRO A 1 210 ? 17.428 23.376 19.819 1.00 67.00 210 PRO A N 1
ATOM 1606 C CA . PRO A 1 210 ? 18.009 24.718 19.834 1.00 67.00 210 PRO A CA 1
ATOM 1607 C C . PRO A 1 210 ? 19.490 24.751 19.432 1.00 67.00 210 PRO A C 1
ATOM 1609 O O . PRO A 1 210 ? 19.917 25.720 18.813 1.00 67.00 210 PRO A O 1
ATOM 1612 N N . GLU A 1 211 ? 20.283 23.721 19.732 1.00 75.56 211 GLU A N 1
ATOM 1613 C CA . GLU A 1 211 ? 21.687 23.650 19.298 1.00 75.56 211 GLU A CA 1
ATOM 1614 C C . GLU A 1 211 ? 21.785 23.394 17.794 1.00 75.56 211 GLU A C 1
ATOM 1616 O O . GLU A 1 211 ? 22.524 24.087 17.092 1.00 75.56 211 GLU A O 1
ATOM 1621 N N . LEU A 1 212 ? 20.972 22.465 17.284 1.00 64.31 212 LEU A N 1
ATOM 1622 C CA . LEU A 1 212 ? 20.876 22.177 15.856 1.00 64.31 212 LEU A CA 1
ATOM 1623 C C . LEU A 1 212 ? 20.351 23.395 15.079 1.00 64.31 212 LEU A C 1
ATOM 1625 O O . LEU A 1 212 ? 20.878 23.725 14.021 1.00 64.31 212 LEU A O 1
ATOM 1629 N N . ALA A 1 213 ? 19.375 24.112 15.638 1.00 61.47 213 ALA A N 1
ATOM 1630 C CA . ALA A 1 213 ? 18.822 25.343 15.085 1.00 61.47 213 ALA A CA 1
ATOM 1631 C C . ALA A 1 213 ? 19.824 26.501 15.133 1.00 61.47 213 ALA A C 1
ATOM 1633 O O . ALA A 1 213 ? 19.873 27.288 14.195 1.00 61.47 213 ALA A O 1
ATOM 1634 N N . ARG A 1 214 ? 20.663 26.600 16.173 1.00 77.19 214 ARG A N 1
ATOM 1635 C CA . ARG A 1 214 ? 21.766 27.577 16.220 1.00 77.19 214 ARG A CA 1
ATOM 1636 C C . ARG A 1 214 ? 22.838 27.256 15.185 1.00 77.19 214 ARG A C 1
ATOM 1638 O O . ARG A 1 214 ? 23.304 28.166 14.506 1.00 77.19 214 ARG A O 1
ATOM 1645 N N . TRP A 1 215 ? 23.201 25.984 15.027 1.00 82.56 215 TRP A N 1
ATOM 1646 C CA . TRP A 1 215 ? 24.174 25.555 14.022 1.00 82.56 215 TRP A CA 1
ATOM 1647 C C . TRP A 1 215 ? 23.651 25.775 12.597 1.00 82.56 215 TRP A C 1
ATOM 1649 O O . TRP A 1 215 ? 24.322 26.415 11.785 1.00 82.56 215 TRP A O 1
ATOM 1659 N N . MET A 1 216 ? 22.422 25.334 12.314 1.00 59.75 216 MET A N 1
ATOM 1660 C CA . MET A 1 216 ? 21.747 25.589 11.041 1.00 59.75 216 MET A CA 1
ATOM 1661 C C . MET A 1 216 ? 21.526 27.082 10.817 1.00 59.75 216 MET A C 1
ATOM 1663 O O . MET A 1 216 ? 21.722 27.550 9.706 1.00 59.75 216 MET A O 1
ATOM 1667 N N . GLY A 1 217 ? 21.176 27.837 11.857 1.00 67.94 217 GLY A N 1
ATOM 1668 C CA . GLY A 1 217 ? 21.013 29.286 11.813 1.00 67.94 217 GLY A CA 1
ATOM 1669 C C . GLY A 1 217 ? 22.314 29.993 11.452 1.00 67.94 217 GLY A C 1
ATOM 1670 O O . GLY A 1 217 ? 22.309 30.852 10.580 1.00 67.94 217 GLY A O 1
ATOM 1671 N N . ALA A 1 218 ? 23.446 29.577 12.023 1.00 74.00 218 ALA A N 1
ATOM 1672 C CA . ALA A 1 218 ? 24.760 30.106 11.669 1.00 74.00 218 ALA A CA 1
ATOM 1673 C C . ALA A 1 218 ? 25.182 29.714 10.240 1.00 74.00 218 ALA A C 1
ATOM 1675 O O . ALA A 1 218 ? 25.765 30.529 9.523 1.00 74.00 218 ALA A O 1
ATOM 1676 N N . ALA A 1 219 ? 24.879 28.490 9.799 1.00 69.94 219 ALA A N 1
ATOM 1677 C CA . ALA A 1 219 ? 25.140 28.043 8.429 1.00 69.94 219 ALA A CA 1
ATOM 1678 C C . ALA A 1 219 ? 24.272 28.803 7.408 1.00 69.94 219 ALA A C 1
ATOM 1680 O O . ALA A 1 219 ? 24.787 29.310 6.411 1.00 69.94 219 ALA A O 1
ATOM 1681 N N . LEU A 1 220 ? 22.980 28.960 7.703 1.00 62.41 220 LEU A N 1
ATOM 1682 C CA . LEU A 1 220 ? 22.027 29.746 6.924 1.00 62.41 220 LEU A CA 1
ATOM 1683 C C . LEU A 1 220 ? 22.397 31.222 6.923 1.00 62.41 220 LEU A C 1
ATOM 1685 O O . LEU A 1 220 ? 22.285 31.847 5.883 1.00 62.41 220 LEU A O 1
ATOM 1689 N N . GLN A 1 221 ? 22.895 31.775 8.028 1.00 65.62 221 GLN A N 1
ATOM 1690 C CA . GLN A 1 221 ? 23.349 33.163 8.100 1.00 65.62 221 GLN A CA 1
ATOM 1691 C C . GLN A 1 221 ? 24.555 33.402 7.185 1.00 65.62 221 GLN A C 1
ATOM 1693 O O . GLN A 1 221 ? 24.574 34.384 6.447 1.00 65.62 221 GLN A O 1
ATOM 1698 N N . ARG A 1 222 ? 25.532 32.484 7.151 1.00 77.25 222 ARG A N 1
ATOM 1699 C CA . ARG A 1 222 ? 26.655 32.562 6.195 1.00 77.25 222 ARG A CA 1
ATOM 1700 C C . ARG A 1 222 ? 26.179 32.474 4.741 1.00 77.25 222 ARG A C 1
ATOM 1702 O O . ARG A 1 222 ? 26.760 33.122 3.873 1.00 77.25 222 ARG A O 1
ATOM 1709 N N . LEU A 1 223 ? 25.120 31.706 4.484 1.00 60.09 223 LEU A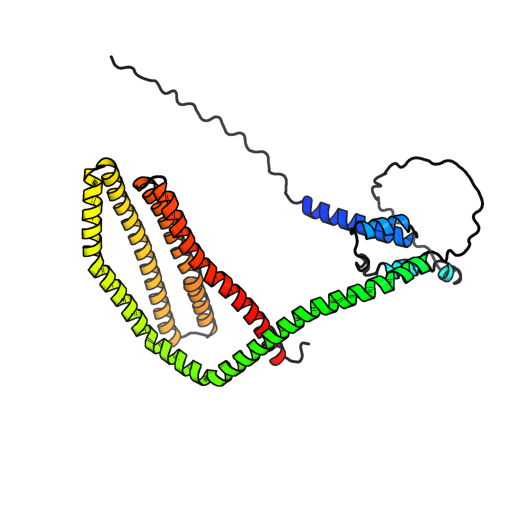 N 1
ATOM 1710 C CA . LEU A 1 223 ? 24.477 31.606 3.171 1.00 60.09 223 LEU A CA 1
ATOM 1711 C C . LEU A 1 223 ? 23.646 32.863 2.831 1.00 60.09 223 LEU A C 1
ATOM 1713 O O . LEU A 1 223 ? 23.646 33.325 1.693 1.00 60.09 223 LEU A O 1
ATOM 1717 N N . ALA A 1 224 ? 22.991 33.457 3.829 1.00 58.06 224 ALA A N 1
ATOM 1718 C CA . ALA A 1 224 ? 22.111 34.619 3.718 1.00 58.06 224 ALA A CA 1
ATOM 1719 C C . ALA A 1 224 ? 22.859 35.896 3.370 1.00 58.06 224 ALA A C 1
ATOM 1721 O O . ALA A 1 224 ? 22.369 36.697 2.578 1.00 58.06 224 ALA A O 1
ATOM 1722 N N . VAL A 1 225 ? 24.072 36.051 3.900 1.00 72.38 225 VAL A N 1
ATOM 1723 C CA . VAL A 1 225 ? 24.956 37.169 3.549 1.00 72.38 225 VAL A CA 1
ATOM 1724 C C . VAL A 1 225 ? 25.363 37.114 2.068 1.00 72.38 225 VAL A C 1
ATOM 1726 O O . VAL A 1 225 ? 25.696 38.144 1.491 1.00 72.38 225 VAL A O 1
ATOM 1729 N N . ARG A 1 226 ? 25.285 35.944 1.416 1.00 67.75 226 ARG A N 1
ATOM 1730 C CA . ARG A 1 226 ? 25.561 35.810 -0.022 1.00 67.75 226 ARG A CA 1
ATOM 1731 C C . ARG A 1 226 ? 24.346 36.049 -0.918 1.00 67.75 226 ARG A C 1
ATOM 1733 O O . ARG A 1 226 ? 24.543 36.483 -2.047 1.00 67.75 226 ARG A O 1
ATOM 1740 N N . ILE A 1 227 ? 23.120 35.769 -0.460 1.00 69.88 227 ILE A N 1
ATOM 1741 C CA . ILE A 1 227 ? 21.895 35.903 -1.274 1.00 69.88 227 ILE A CA 1
ATOM 1742 C C . ILE A 1 227 ? 20.718 36.375 -0.391 1.00 69.88 227 ILE A C 1
ATOM 1744 O O . ILE A 1 227 ? 19.856 35.576 -0.011 1.00 69.88 227 ILE A O 1
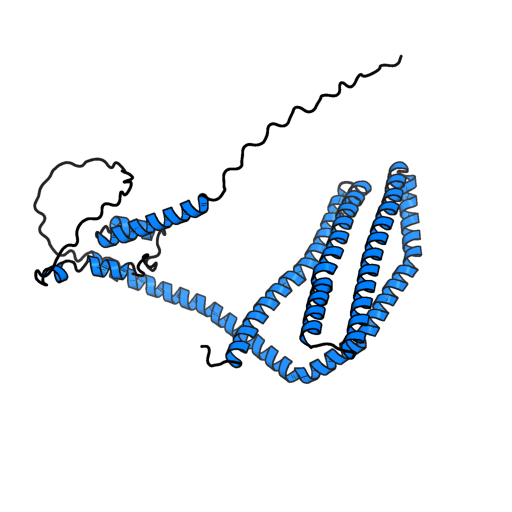ATOM 1748 N N . PRO A 1 228 ? 20.644 37.675 -0.051 1.00 60.44 228 PRO A N 1
ATOM 1749 C CA . PRO A 1 228 ? 19.682 38.191 0.930 1.00 60.44 228 PRO A CA 1
ATOM 1750 C C . PRO A 1 228 ? 18.216 38.044 0.489 1.00 60.44 228 PRO A C 1
ATOM 1752 O O . PRO A 1 228 ? 17.335 37.834 1.322 1.00 60.44 228 PRO A O 1
ATOM 1755 N N . GLY A 1 229 ? 17.947 38.085 -0.820 1.00 68.88 229 GLY A N 1
ATOM 1756 C CA . GLY A 1 229 ? 16.590 37.939 -1.358 1.00 68.88 229 GLY A CA 1
ATOM 1757 C C . GLY A 1 229 ? 16.018 36.525 -1.212 1.00 68.88 229 GLY A C 1
ATOM 1758 O O . GLY A 1 229 ? 14.854 36.367 -0.852 1.00 68.88 229 GLY A O 1
ATOM 1759 N N . ALA A 1 230 ? 16.836 35.489 -1.426 1.00 64.69 230 ALA A N 1
ATOM 1760 C CA . ALA A 1 230 ? 16.383 34.098 -1.359 1.00 64.69 230 ALA A CA 1
ATOM 1761 C C . ALA A 1 230 ? 16.092 33.657 0.083 1.00 64.69 230 ALA A C 1
ATOM 1763 O O . ALA A 1 230 ? 15.151 32.904 0.332 1.00 64.69 230 ALA A O 1
ATOM 1764 N N . VAL A 1 231 ? 16.857 34.170 1.052 1.00 64.06 231 VAL A N 1
ATOM 1765 C CA . VAL A 1 231 ? 16.700 33.789 2.460 1.00 64.06 231 VAL A CA 1
ATOM 1766 C C . VAL A 1 231 ? 15.452 34.391 3.097 1.00 64.06 231 VAL A C 1
ATOM 1768 O O . VAL A 1 231 ? 14.796 33.707 3.878 1.00 64.06 231 VAL A O 1
ATOM 1771 N N . ALA A 1 232 ? 15.065 35.617 2.742 1.00 70.00 232 ALA A N 1
ATOM 1772 C CA . ALA A 1 232 ? 13.827 36.211 3.252 1.00 70.00 232 ALA A CA 1
ATOM 1773 C C . ALA A 1 232 ? 12.583 35.425 2.798 1.00 70.00 232 ALA A C 1
ATOM 1775 O O . ALA A 1 232 ? 11.668 35.186 3.589 1.00 70.00 232 ALA A O 1
ATOM 1776 N N . VAL A 1 233 ? 12.582 34.964 1.543 1.00 70.75 233 VAL A N 1
ATOM 1777 C CA . VAL A 1 233 ? 11.510 34.122 0.995 1.00 70.75 233 VAL A CA 1
ATOM 1778 C C . VAL A 1 233 ? 11.522 32.745 1.661 1.00 70.75 233 VAL A C 1
ATOM 1780 O O . VAL A 1 233 ? 10.486 32.305 2.152 1.00 70.75 233 VAL A O 1
ATOM 1783 N N . ALA A 1 234 ? 12.690 32.109 1.777 1.00 66.44 234 ALA A N 1
ATOM 1784 C CA . ALA A 1 234 ? 12.841 30.812 2.434 1.00 66.44 234 ALA A CA 1
ATOM 1785 C C . ALA A 1 234 ? 12.419 30.829 3.914 1.00 66.44 234 ALA A C 1
ATOM 1787 O O . ALA A 1 234 ? 11.757 29.903 4.373 1.00 66.44 234 ALA A O 1
ATOM 1788 N N . ALA A 1 235 ? 12.767 31.878 4.664 1.00 68.50 235 ALA A N 1
ATOM 1789 C CA . ALA A 1 235 ? 12.450 31.990 6.087 1.00 68.50 235 ALA A CA 1
ATOM 1790 C C . ALA A 1 235 ? 10.952 32.206 6.334 1.00 68.50 235 ALA A C 1
ATOM 1792 O O . ALA A 1 235 ? 10.366 31.553 7.199 1.00 68.50 235 ALA A O 1
ATOM 1793 N N . ARG A 1 236 ? 10.314 33.085 5.550 1.00 78.44 236 ARG A N 1
ATOM 1794 C CA . ARG A 1 236 ? 8.864 33.292 5.628 1.00 78.44 236 ARG A CA 1
ATOM 1795 C C . ARG A 1 236 ? 8.108 32.014 5.261 1.00 78.44 236 ARG A C 1
ATOM 1797 O O . ARG A 1 236 ? 7.166 31.637 5.951 1.00 78.44 236 ARG A O 1
ATOM 1804 N N . TRP A 1 237 ? 8.582 31.310 4.239 1.00 70.25 237 TRP A N 1
ATOM 1805 C CA . TRP A 1 237 ? 7.970 30.070 3.781 1.00 70.25 237 TRP A CA 1
ATOM 1806 C C . TRP A 1 237 ? 8.176 28.905 4.760 1.00 70.25 237 TRP A C 1
ATOM 1808 O O . TRP A 1 237 ? 7.247 28.146 5.017 1.00 70.25 237 TRP A O 1
ATOM 1818 N N . ALA A 1 238 ? 9.349 28.805 5.394 1.00 67.44 238 ALA A N 1
ATOM 1819 C CA . ALA A 1 238 ? 9.596 27.852 6.476 1.00 67.44 238 ALA A CA 1
ATOM 1820 C C . ALA A 1 238 ? 8.689 28.117 7.690 1.00 67.44 238 ALA A C 1
ATOM 1822 O O . ALA A 1 238 ? 8.206 27.171 8.309 1.00 67.44 238 ALA A O 1
ATOM 1823 N N . GLY A 1 239 ? 8.421 29.388 8.005 1.00 72.25 239 GLY A N 1
ATOM 1824 C CA . GLY A 1 239 ? 7.471 29.773 9.050 1.00 72.25 239 GLY A CA 1
ATOM 1825 C C . GLY A 1 239 ? 6.037 29.341 8.733 1.00 72.25 239 GLY A C 1
ATOM 1826 O O . GLY A 1 239 ? 5.401 28.685 9.556 1.00 72.25 239 GLY A O 1
ATOM 1827 N N . GLU A 1 240 ? 5.551 29.647 7.528 1.00 76.75 240 GLU A N 1
ATOM 1828 C CA . GLU A 1 240 ? 4.204 29.271 7.069 1.00 76.75 240 GLU A CA 1
ATOM 1829 C C . GLU A 1 240 ? 4.046 27.737 6.972 1.00 76.75 240 GLU A C 1
ATOM 1831 O O . GLU A 1 240 ? 3.051 27.175 7.440 1.00 76.75 240 GLU A O 1
ATOM 1836 N N . GLY A 1 241 ? 5.063 27.036 6.456 1.00 68.81 241 GLY A N 1
ATOM 1837 C CA . GLY A 1 241 ? 5.093 25.574 6.371 1.00 68.81 241 GLY A CA 1
ATOM 1838 C C . GLY A 1 241 ? 5.117 24.894 7.742 1.00 68.81 241 GLY A C 1
ATOM 1839 O O . GLY A 1 241 ? 4.366 23.944 7.974 1.00 68.81 241 GLY A O 1
ATOM 1840 N N . LEU A 1 242 ? 5.921 25.402 8.683 1.00 67.12 242 LEU A N 1
ATOM 1841 C CA . LEU A 1 242 ? 5.986 24.869 10.045 1.00 67.12 242 LEU A CA 1
ATOM 1842 C C . LEU A 1 242 ? 4.670 25.087 10.797 1.00 67.12 242 LEU A C 1
ATOM 1844 O O . LEU A 1 242 ? 4.225 24.180 11.495 1.00 67.12 242 LEU A O 1
ATOM 1848 N N . GLN A 1 243 ? 4.028 26.246 10.637 1.00 72.81 243 GLN A N 1
ATOM 1849 C CA . GLN A 1 243 ? 2.727 26.528 11.251 1.00 72.81 243 GLN A CA 1
ATOM 1850 C C . GLN A 1 243 ? 1.617 25.641 10.676 1.00 72.81 243 GLN A C 1
ATOM 1852 O O . GLN A 1 243 ? 0.818 25.098 11.440 1.00 72.81 243 GLN A O 1
ATOM 1857 N N . GLY A 1 244 ? 1.606 25.414 9.358 1.00 73.75 244 GLY A N 1
ATOM 1858 C CA . GLY A 1 244 ? 0.681 24.470 8.725 1.00 73.75 244 GLY A CA 1
ATOM 1859 C C . GLY A 1 244 ? 0.891 23.029 9.201 1.00 73.75 244 GLY A C 1
ATOM 1860 O O . GLY A 1 244 ? -0.075 22.318 9.486 1.00 73.75 244 GLY A O 1
ATOM 1861 N N . LEU A 1 245 ? 2.152 22.610 9.356 1.00 58.19 245 LEU A N 1
ATOM 1862 C CA . LEU A 1 245 ? 2.511 21.294 9.886 1.00 58.19 245 LEU A CA 1
ATOM 1863 C C . LEU A 1 245 ? 2.087 21.141 11.353 1.00 58.19 245 LEU A C 1
ATOM 1865 O O . LEU A 1 245 ? 1.478 20.138 11.713 1.00 58.19 245 LEU A O 1
ATOM 1869 N N . MET A 1 246 ? 2.376 22.142 12.185 1.00 63.19 246 MET A N 1
ATOM 1870 C CA . MET A 1 246 ? 1.980 22.192 13.594 1.00 63.19 246 MET A CA 1
ATOM 1871 C C . MET A 1 246 ? 0.462 22.128 13.755 1.00 63.19 246 MET A C 1
ATOM 1873 O O . MET A 1 246 ? -0.022 21.349 14.569 1.00 63.19 246 MET A O 1
ATOM 1877 N N . GLY A 1 247 ? -0.294 22.883 12.953 1.00 75.06 247 GLY A N 1
ATOM 1878 C CA . GLY A 1 247 ? -1.758 22.838 12.967 1.00 75.06 247 GLY A CA 1
ATOM 1879 C C . GLY A 1 247 ? -2.308 21.465 12.575 1.00 75.06 247 GLY A C 1
ATOM 1880 O O . GLY A 1 247 ? -3.213 20.952 13.229 1.00 75.06 247 GLY A O 1
ATOM 1881 N N . ALA A 1 248 ? -1.721 20.817 11.563 1.00 68.38 248 ALA A N 1
ATOM 1882 C CA . ALA A 1 248 ? -2.111 19.465 11.166 1.00 68.38 248 ALA A CA 1
ATOM 1883 C C . ALA A 1 248 ? -1.755 18.413 12.232 1.00 68.38 248 ALA A C 1
ATOM 1885 O O . ALA A 1 248 ? -2.561 17.529 12.516 1.00 68.38 248 ALA A O 1
ATOM 1886 N N . LEU A 1 249 ? -0.568 18.510 12.840 1.00 59.97 249 LEU A N 1
ATOM 1887 C CA . LEU A 1 249 ? -0.131 17.610 13.908 1.00 59.97 249 LEU A CA 1
ATOM 1888 C C . LEU A 1 249 ? -0.981 17.771 15.169 1.00 59.97 249 LEU A C 1
ATOM 1890 O O . LEU A 1 249 ? -1.366 16.764 15.759 1.00 59.97 249 LEU A O 1
ATOM 1894 N N . LEU A 1 250 ? -1.315 19.006 15.549 1.00 71.38 250 LEU A N 1
ATOM 1895 C CA . LEU A 1 250 ? -2.229 19.281 16.655 1.00 71.38 250 LEU A CA 1
ATOM 1896 C C . LEU A 1 250 ? -3.636 18.764 16.354 1.00 71.38 250 LEU A C 1
ATOM 1898 O O . LEU A 1 250 ? -4.203 18.098 17.207 1.00 71.38 250 LEU A O 1
ATOM 1902 N N . GLY A 1 251 ? -4.155 18.939 15.136 1.00 74.88 251 GLY A N 1
ATOM 1903 C CA . GLY A 1 251 ? -5.452 18.372 14.751 1.00 74.88 251 GLY A CA 1
ATOM 1904 C C . GLY A 1 251 ? -5.480 16.836 14.791 1.00 74.88 251 GLY A C 1
ATOM 1905 O O . GLY A 1 251 ? -6.459 16.235 15.230 1.00 74.88 251 GLY A O 1
ATOM 1906 N N . VAL A 1 252 ? -4.387 16.171 14.395 1.00 65.69 252 VAL A N 1
ATOM 1907 C CA . VAL A 1 252 ? -4.251 14.708 14.538 1.00 65.69 252 VAL A CA 1
ATOM 1908 C C . VAL A 1 252 ? -4.127 14.307 16.008 1.00 65.69 252 VAL A C 1
ATOM 1910 O O . VAL A 1 252 ? -4.713 13.302 16.405 1.00 65.69 252 VAL A O 1
ATOM 1913 N N . ALA A 1 253 ? -3.404 15.077 16.823 1.00 62.88 253 ALA A N 1
ATOM 1914 C CA . ALA A 1 253 ? -3.287 14.835 18.257 1.00 62.88 253 ALA A CA 1
ATOM 1915 C C . ALA A 1 253 ? -4.633 15.022 18.975 1.00 62.88 253 ALA A C 1
ATOM 1917 O O . ALA A 1 253 ? -5.010 14.171 19.774 1.00 62.88 253 ALA A O 1
ATOM 1918 N N . GLU A 1 254 ? -5.396 16.062 18.643 1.00 73.00 254 GLU A N 1
ATOM 1919 C CA . GLU A 1 254 ? -6.762 16.287 19.128 1.00 73.00 254 GLU A CA 1
ATOM 1920 C C . GLU A 1 254 ? -7.691 15.147 18.713 1.00 73.00 254 GLU A C 1
ATOM 1922 O O . GLU A 1 254 ? -8.452 14.640 19.535 1.00 73.00 254 GLU A O 1
ATOM 1927 N N . CYS A 1 255 ? -7.583 14.674 17.469 1.00 67.75 255 CYS A N 1
ATOM 1928 C CA . CYS A 1 255 ? -8.343 13.522 16.997 1.00 67.75 255 CYS A CA 1
ATOM 1929 C C . CYS A 1 255 ? -7.957 12.245 17.760 1.00 67.75 255 CYS A C 1
ATOM 1931 O O . CYS A 1 255 ? -8.830 11.510 18.216 1.00 67.75 255 CYS A O 1
ATOM 1933 N N . ALA A 1 256 ? -6.661 12.007 17.980 1.00 64.06 256 ALA A N 1
ATOM 1934 C CA . ALA A 1 256 ? -6.175 10.871 18.754 1.00 64.06 256 ALA A CA 1
ATOM 1935 C C . ALA A 1 256 ? -6.658 10.930 20.209 1.00 64.06 256 ALA A C 1
ATOM 1937 O O . ALA A 1 256 ? -7.124 9.919 20.724 1.00 64.06 256 ALA A O 1
ATOM 1938 N N . VAL A 1 257 ? -6.609 12.103 20.847 1.00 70.56 257 VAL A N 1
ATOM 1939 C CA . VAL A 1 257 ? -7.103 12.329 22.213 1.00 70.56 257 VAL A CA 1
ATOM 1940 C C . VAL A 1 257 ? -8.623 12.170 22.285 1.00 70.56 257 VAL A C 1
ATOM 1942 O O . VAL A 1 257 ? -9.108 11.523 23.207 1.00 70.56 257 VAL A O 1
ATOM 1945 N N . SER A 1 258 ? -9.379 12.668 21.303 1.00 74.56 258 SER A N 1
ATOM 1946 C CA . SER A 1 258 ? -10.836 12.495 21.211 1.00 74.56 258 SER A CA 1
ATOM 1947 C C . SER A 1 258 ? -11.227 11.025 21.043 1.00 74.56 258 SER A C 1
ATOM 1949 O O . SER A 1 258 ? -12.123 10.531 21.731 1.00 74.56 258 SER A O 1
ATOM 1951 N N . VAL A 1 259 ? -10.509 10.285 20.198 1.00 62.94 259 VAL A N 1
ATOM 1952 C CA . VAL A 1 259 ? -10.701 8.841 20.025 1.00 62.94 259 VAL A CA 1
ATOM 1953 C C . VAL A 1 259 ? -10.327 8.088 21.300 1.00 62.94 259 VAL A C 1
ATOM 1955 O O . VAL A 1 259 ? -11.081 7.212 21.719 1.00 62.94 259 VAL A O 1
ATOM 1958 N N . LEU A 1 260 ? -9.219 8.445 21.959 1.00 64.94 260 LEU A N 1
ATOM 1959 C CA . LEU A 1 260 ? -8.816 7.841 23.233 1.00 64.94 260 LEU A CA 1
ATOM 1960 C C . LEU A 1 260 ? -9.845 8.116 24.330 1.00 64.94 260 LEU A C 1
ATOM 1962 O O . LEU A 1 260 ? -10.161 7.224 25.111 1.00 64.94 260 LEU A O 1
ATOM 1966 N N . HIS A 1 261 ? -10.386 9.332 24.367 1.00 73.31 261 HIS A N 1
ATOM 1967 C CA . HIS A 1 261 ? -11.406 9.746 25.318 1.00 73.31 261 HIS A CA 1
ATOM 1968 C C . HIS A 1 261 ? -12.721 9.004 25.077 1.00 73.31 261 HIS A C 1
ATOM 1970 O O . HIS A 1 261 ? -13.308 8.483 26.019 1.00 73.31 261 HIS A O 1
ATOM 1976 N N . THR A 1 262 ? -13.136 8.867 23.817 1.00 69.75 262 THR A N 1
ATOM 1977 C CA . THR A 1 262 ? -14.339 8.114 23.441 1.00 69.75 262 THR A CA 1
ATOM 1978 C C . THR A 1 262 ? -14.163 6.620 23.721 1.00 69.75 262 THR A C 1
ATOM 1980 O O . THR A 1 262 ? -15.078 5.980 24.227 1.00 69.75 262 THR A O 1
ATOM 1983 N N . ALA A 1 263 ? -12.976 6.061 23.470 1.00 56.38 263 ALA A N 1
ATOM 1984 C CA . ALA A 1 263 ? -12.639 4.684 23.817 1.00 56.38 263 ALA A CA 1
ATOM 1985 C C . ALA A 1 263 ? -12.619 4.469 25.339 1.00 56.38 263 ALA A C 1
ATOM 1987 O O . ALA A 1 263 ? -13.154 3.473 25.815 1.00 56.38 263 ALA A O 1
ATOM 1988 N N . ALA A 1 264 ? -12.069 5.406 26.116 1.00 62.97 264 ALA A N 1
ATOM 1989 C CA . ALA A 1 264 ? -12.077 5.349 27.576 1.00 62.97 264 ALA A CA 1
ATOM 1990 C C . ALA A 1 264 ? -13.502 5.471 28.142 1.00 62.97 264 ALA A C 1
ATOM 1992 O O . ALA A 1 264 ? -13.886 4.674 28.995 1.00 62.97 264 ALA A O 1
ATOM 1993 N N . ALA A 1 265 ? -14.310 6.399 27.624 1.00 66.81 265 ALA A N 1
ATOM 1994 C CA . ALA A 1 265 ? -15.719 6.547 27.985 1.00 66.81 265 ALA A CA 1
ATOM 1995 C C . ALA A 1 265 ? -16.532 5.296 27.618 1.00 66.81 265 ALA A C 1
ATOM 1997 O O . ALA A 1 265 ? -17.353 4.841 28.411 1.00 66.81 265 ALA A O 1
ATOM 1998 N N . ALA A 1 266 ? -16.255 4.688 26.461 1.00 54.53 266 ALA A N 1
ATOM 1999 C CA . ALA A 1 266 ? -16.874 3.439 26.038 1.00 54.53 266 ALA A CA 1
ATOM 2000 C C . ALA A 1 266 ? -16.448 2.255 26.909 1.00 54.53 266 ALA A C 1
ATOM 2002 O O . ALA A 1 266 ? -17.293 1.427 27.209 1.00 54.53 266 ALA A O 1
ATOM 2003 N N . VAL A 1 267 ? -15.188 2.175 27.353 1.00 57.59 267 VAL A N 1
ATOM 2004 C CA . VAL A 1 267 ? -14.719 1.145 28.298 1.00 57.59 267 VAL A CA 1
ATOM 2005 C C . VAL A 1 267 ? -15.390 1.318 29.662 1.00 57.59 267 VAL A C 1
ATOM 2007 O O . VAL A 1 267 ? -15.863 0.339 30.227 1.00 57.59 267 VAL A O 1
ATOM 2010 N N . VAL A 1 268 ? -15.507 2.551 30.163 1.00 63.09 268 VAL A N 1
ATOM 2011 C CA . VAL A 1 268 ? -16.214 2.852 31.421 1.00 63.09 268 VAL A CA 1
ATOM 2012 C C . VAL A 1 268 ? -17.717 2.552 31.302 1.00 63.09 268 VAL A C 1
ATOM 2014 O O . VAL A 1 268 ? -18.296 1.983 32.223 1.00 63.09 268 VAL A O 1
ATOM 2017 N N . GLY A 1 269 ? -18.337 2.836 30.151 1.00 60.97 269 GLY A N 1
ATOM 2018 C CA . GLY A 1 269 ? -19.727 2.466 29.847 1.00 60.97 269 GLY A CA 1
ATOM 2019 C C . GLY A 1 269 ? -19.938 0.969 29.570 1.00 60.97 269 GLY A C 1
ATOM 2020 O O . GLY A 1 269 ? -21.012 0.437 29.852 1.00 60.97 269 GLY A O 1
ATOM 2021 N N . LEU A 1 270 ? -18.907 0.262 29.086 1.00 49.25 270 LEU A N 1
ATOM 2022 C CA . LEU A 1 270 ? -18.889 -1.188 28.838 1.00 49.25 270 LEU A CA 1
ATOM 2023 C C . LEU A 1 270 ? -19.164 -1.975 30.114 1.00 49.25 270 LEU A C 1
ATOM 2025 O O . LEU A 1 270 ? -19.849 -2.993 30.079 1.00 49.25 270 LEU A O 1
ATOM 2029 N N . PHE A 1 271 ? -18.633 -1.484 31.234 1.00 53.97 271 PHE A N 1
ATOM 2030 C CA . PHE A 1 271 ? -18.844 -2.072 32.551 1.00 53.97 271 PHE A CA 1
ATOM 2031 C C . PHE A 1 271 ? -20.243 -1.784 33.116 1.00 53.97 271 PHE A C 1
ATOM 2033 O O . PHE A 1 271 ? -20.609 -2.370 34.130 1.00 53.97 271 PHE A O 1
ATOM 2040 N N . GLY A 1 272 ? -21.032 -0.923 32.460 1.00 62.12 272 GLY A N 1
ATOM 2041 C CA . GLY A 1 272 ? -22.369 -0.536 32.902 1.00 62.12 272 GLY A CA 1
ATOM 2042 C C . GLY A 1 272 ? -23.532 -1.274 32.229 1.00 62.12 272 GLY A C 1
ATOM 2043 O O . GLY A 1 272 ? -24.521 -1.527 32.910 1.00 62.12 272 GLY A O 1
ATOM 2044 N N . ALA A 1 273 ? -23.471 -1.601 30.922 1.00 67.69 273 ALA A N 1
ATOM 2045 C CA . ALA A 1 273 ? -24.689 -2.050 30.210 1.00 67.69 273 ALA A CA 1
ATOM 2046 C C . ALA A 1 273 ? -24.543 -2.843 28.880 1.00 67.69 273 ALA A C 1
ATOM 2048 O O . ALA A 1 273 ? -25.547 -3.027 28.194 1.00 67.69 273 ALA A O 1
ATOM 2049 N N . VAL A 1 274 ? -23.359 -3.294 28.439 1.00 52.06 274 VAL A N 1
ATOM 2050 C CA . VAL A 1 274 ? -23.159 -3.585 26.996 1.00 52.06 274 VAL A CA 1
ATOM 2051 C C . VAL A 1 274 ? -23.132 -5.073 26.607 1.00 52.06 274 VAL A C 1
ATOM 2053 O O . VAL A 1 274 ? -22.452 -5.897 27.216 1.00 52.06 274 VAL A O 1
ATOM 2056 N N . THR A 1 275 ? -23.832 -5.394 25.509 1.00 70.56 275 THR A N 1
ATOM 2057 C CA . THR A 1 275 ? -23.791 -6.693 24.818 1.00 70.56 275 THR A CA 1
ATOM 2058 C C . THR A 1 275 ? -22.518 -6.847 23.973 1.00 70.56 275 THR A C 1
ATOM 2060 O O . THR A 1 275 ? -22.035 -5.904 23.348 1.00 70.56 275 THR A O 1
ATOM 2063 N N . LEU A 1 276 ? -21.962 -8.062 23.913 1.00 68.56 276 LEU A N 1
ATOM 2064 C CA . LEU A 1 276 ? -20.679 -8.382 23.257 1.00 68.56 276 LEU A CA 1
ATOM 2065 C C . LEU A 1 276 ? -20.567 -7.891 21.789 1.00 68.56 276 LEU A C 1
ATOM 2067 O O . LEU A 1 276 ? -19.467 -7.665 21.278 1.00 68.56 276 LEU A O 1
ATOM 2071 N N . THR A 1 277 ? -21.700 -7.731 21.102 1.00 75.69 277 THR A N 1
ATOM 2072 C CA . THR A 1 277 ? -21.784 -7.332 19.689 1.00 75.69 277 THR A CA 1
ATOM 2073 C C . THR A 1 277 ? -21.416 -5.864 19.470 1.00 75.69 277 THR A C 1
ATOM 2075 O O . THR A 1 277 ? -20.681 -5.557 18.528 1.00 75.69 277 THR A O 1
ATOM 2078 N N . ASP A 1 278 ? -21.846 -4.967 20.357 1.00 74.75 278 ASP A N 1
ATOM 2079 C CA . ASP A 1 278 ? -21.549 -3.533 20.241 1.00 74.75 278 ASP A CA 1
ATOM 2080 C C . ASP A 1 278 ? -20.072 -3.250 20.525 1.00 74.75 278 ASP A C 1
ATOM 2082 O O . ASP A 1 278 ? -19.432 -2.468 19.816 1.00 74.75 278 ASP A O 1
ATOM 2086 N N . VAL A 1 279 ? -19.488 -3.988 21.477 1.00 69.94 279 VAL A N 1
ATOM 2087 C CA . VAL A 1 279 ? -18.046 -3.953 21.767 1.00 69.94 279 VAL A CA 1
ATOM 2088 C C . VAL A 1 279 ? -17.241 -4.327 20.529 1.00 69.94 279 VAL A C 1
ATOM 2090 O O . VAL A 1 279 ? -16.295 -3.634 20.157 1.00 69.94 279 VAL A O 1
ATOM 2093 N N . ARG A 1 280 ? -17.634 -5.411 19.851 1.00 74.31 280 ARG A N 1
ATOM 2094 C CA . ARG A 1 280 ? -16.961 -5.873 18.636 1.00 74.31 280 ARG A CA 1
ATOM 2095 C C . ARG A 1 280 ? -17.044 -4.831 17.521 1.00 74.31 280 ARG A C 1
ATOM 2097 O O . ARG A 1 280 ? -16.032 -4.574 16.871 1.00 74.31 280 ARG A O 1
ATOM 2104 N N . ASN A 1 281 ? -18.210 -4.230 17.302 1.00 78.50 281 ASN A N 1
ATOM 2105 C CA . ASN A 1 281 ? -18.391 -3.223 16.255 1.00 78.50 281 ASN A CA 1
ATOM 2106 C C . ASN A 1 281 ? -17.573 -1.954 16.541 1.00 78.50 281 ASN A C 1
ATOM 2108 O O . ASN A 1 281 ? -16.894 -1.456 15.640 1.00 78.50 281 ASN A O 1
ATOM 2112 N N . GLY A 1 282 ? -17.551 -1.492 17.795 1.00 73.81 282 GLY A N 1
ATOM 2113 C CA . GLY A 1 282 ? -16.711 -0.372 18.225 1.00 73.81 282 GLY A CA 1
ATOM 2114 C C . GLY A 1 282 ? -15.217 -0.656 18.050 1.00 73.81 282 GLY A C 1
ATOM 2115 O O . GLY A 1 282 ? -14.481 0.183 17.534 1.00 73.81 282 GLY A O 1
ATOM 2116 N N . LEU A 1 283 ? -14.767 -1.869 18.385 1.00 68.00 283 LEU A N 1
ATOM 2117 C CA . LEU A 1 283 ? -13.364 -2.274 18.256 1.00 68.00 283 LEU A CA 1
ATOM 2118 C C . LEU A 1 283 ? -12.938 -2.421 16.785 1.00 68.00 283 LEU A C 1
ATOM 2120 O O . LEU A 1 283 ? -11.818 -2.056 16.429 1.00 68.00 283 LEU A O 1
ATOM 2124 N N . VAL A 1 284 ? -13.837 -2.877 15.905 1.00 76.88 284 VAL A N 1
ATOM 2125 C CA . VAL A 1 284 ? -13.606 -2.906 14.449 1.00 76.88 284 VAL A CA 1
ATOM 2126 C C . VAL A 1 284 ? -13.533 -1.492 13.867 1.00 76.88 284 VAL A C 1
ATOM 2128 O O . VAL A 1 284 ? -12.642 -1.221 13.059 1.00 76.88 284 VAL A O 1
ATOM 2131 N N . ALA A 1 285 ? -14.424 -0.585 14.275 1.00 74.62 285 ALA A N 1
ATOM 2132 C CA . ALA A 1 285 ? -14.397 0.808 13.829 1.00 74.62 285 ALA A CA 1
ATOM 2133 C C . ALA A 1 285 ? -13.117 1.522 14.293 1.00 74.62 285 ALA A C 1
ATOM 2135 O O . ALA A 1 285 ? -12.428 2.140 13.480 1.00 74.62 285 ALA A O 1
ATOM 2136 N N . LEU A 1 286 ? -12.744 1.351 15.564 1.00 71.50 286 LEU A N 1
ATOM 2137 C CA . LEU A 1 286 ? -11.504 1.876 16.136 1.00 71.50 286 LEU A CA 1
ATOM 2138 C C . LEU A 1 286 ? -10.272 1.301 15.428 1.00 71.50 286 LEU A C 1
ATOM 2140 O O . LEU A 1 286 ? -9.373 2.043 15.034 1.00 71.50 286 LEU A O 1
ATOM 2144 N N . GLY A 1 287 ? -10.250 -0.016 15.214 1.00 71.94 287 GLY A N 1
ATOM 2145 C CA . GLY A 1 287 ? -9.177 -0.687 14.490 1.00 71.94 287 GLY A CA 1
ATOM 2146 C C . GLY A 1 287 ? -9.026 -0.143 13.072 1.00 71.94 287 GLY A C 1
ATOM 2147 O O . GLY A 1 287 ? -7.911 0.123 12.633 1.00 71.94 287 GLY A O 1
ATOM 2148 N N . ARG A 1 288 ? -10.135 0.099 12.365 1.00 75.81 288 ARG A N 1
ATOM 2149 C CA . ARG A 1 288 ? -10.104 0.693 11.024 1.00 75.81 288 ARG A CA 1
ATOM 2150 C C . ARG A 1 288 ? -9.574 2.128 11.048 1.00 75.81 288 ARG A C 1
ATOM 2152 O O . ARG A 1 288 ? -8.689 2.434 10.254 1.00 75.81 288 ARG A O 1
ATOM 2159 N N . ALA A 1 289 ? -10.034 2.959 11.979 1.00 73.75 289 ALA A N 1
ATOM 2160 C CA . ALA A 1 289 ? -9.563 4.337 12.108 1.00 73.75 289 ALA A CA 1
ATOM 2161 C C . ALA A 1 289 ? -8.048 4.405 12.384 1.00 73.75 289 ALA A C 1
ATOM 2163 O O . ALA A 1 289 ? -7.311 5.131 11.716 1.00 73.75 289 ALA A O 1
ATOM 2164 N N . VAL A 1 290 ? -7.553 3.588 13.319 1.00 67.44 290 VAL A N 1
ATOM 2165 C CA . VAL A 1 290 ? -6.138 3.592 13.725 1.00 67.44 290 VAL A CA 1
ATOM 2166 C C . VAL A 1 290 ? -5.232 2.943 12.679 1.00 67.44 290 VAL A C 1
ATOM 2168 O O . VAL A 1 290 ? -4.126 3.420 12.443 1.00 67.44 290 VAL A O 1
ATOM 2171 N N . VAL A 1 291 ? -5.670 1.854 12.046 1.00 73.62 291 VAL A N 1
ATOM 2172 C CA . VAL A 1 291 ? -4.820 1.079 11.125 1.00 73.62 291 VAL A CA 1
ATOM 2173 C C . VAL A 1 291 ? -4.905 1.593 9.689 1.00 73.62 291 VAL A C 1
ATOM 2175 O O . VAL A 1 291 ? -3.942 1.454 8.937 1.00 73.62 291 VAL A O 1
ATOM 2178 N N . VAL A 1 292 ? -6.033 2.177 9.281 1.00 78.06 292 VAL A N 1
ATOM 2179 C CA . VAL A 1 292 ? -6.258 2.601 7.890 1.00 78.06 292 VAL A CA 1
ATOM 2180 C C . VAL A 1 292 ? -6.225 4.115 7.760 1.00 78.06 292 VAL A C 1
ATOM 2182 O O . VAL A 1 292 ? -5.469 4.636 6.936 1.00 78.06 292 VAL A O 1
ATOM 2185 N N . ASP A 1 293 ? -7.012 4.827 8.563 1.00 73.38 293 ASP A N 1
ATOM 2186 C CA . ASP A 1 293 ? -7.215 6.262 8.353 1.00 73.38 293 ASP A CA 1
ATOM 2187 C C . ASP A 1 293 ? -6.034 7.089 8.873 1.00 73.38 293 ASP A C 1
ATOM 2189 O O . ASP A 1 293 ? -5.566 7.996 8.179 1.00 73.38 293 ASP A O 1
ATOM 2193 N N . LEU A 1 294 ? -5.467 6.721 10.024 1.00 71.38 294 LEU A N 1
ATOM 2194 C CA . LEU A 1 294 ? -4.324 7.426 10.608 1.00 71.38 294 LEU A CA 1
ATOM 2195 C C . LEU A 1 294 ? -3.049 7.327 9.743 1.00 71.38 294 LEU A C 1
ATOM 2197 O O . LEU A 1 294 ? -2.458 8.369 9.445 1.00 71.38 294 LEU A O 1
ATOM 2201 N N . PRO A 1 295 ? -2.643 6.151 9.219 1.00 75.19 295 PRO A N 1
ATOM 2202 C CA . PRO A 1 295 ? -1.512 6.075 8.298 1.00 75.19 295 PRO A CA 1
ATOM 2203 C C . PRO A 1 295 ? -1.775 6.797 6.981 1.00 75.19 295 PRO A C 1
ATOM 2205 O O . PRO A 1 295 ? -0.846 7.357 6.402 1.00 75.19 295 PRO A O 1
ATOM 2208 N N . LYS A 1 296 ? -3.024 6.814 6.500 1.00 74.25 296 LYS A N 1
ATOM 2209 C CA . LYS A 1 296 ? -3.398 7.547 5.286 1.00 74.25 296 LYS A CA 1
ATOM 2210 C C . LYS A 1 296 ? -3.253 9.057 5.482 1.00 74.25 296 LYS A C 1
ATOM 2212 O O . LYS A 1 296 ? -2.664 9.714 4.626 1.00 74.25 296 LYS A O 1
ATOM 2217 N N . ALA A 1 297 ? -3.727 9.592 6.607 1.00 74.69 297 ALA A N 1
ATOM 2218 C CA . ALA A 1 297 ? -3.566 11.002 6.954 1.00 74.69 297 ALA A CA 1
ATOM 2219 C C . ALA A 1 297 ? -2.085 11.380 7.110 1.00 74.69 297 ALA A C 1
ATOM 2221 O O . ALA A 1 297 ? -1.627 12.345 6.496 1.00 74.69 297 ALA A O 1
ATOM 2222 N N . LEU A 1 298 ? -1.314 10.564 7.839 1.00 71.75 298 LEU A N 1
ATOM 2223 C CA . LEU A 1 298 ? 0.129 10.751 7.997 1.00 71.75 298 LEU A CA 1
ATOM 2224 C C . LEU A 1 298 ? 0.843 10.744 6.636 1.00 71.75 298 LEU A C 1
ATOM 2226 O O . LEU A 1 298 ? 1.718 11.567 6.379 1.00 71.75 298 LEU A O 1
ATOM 2230 N N . TRP A 1 299 ? 0.430 9.854 5.731 1.00 80.06 299 TRP A N 1
ATOM 2231 C CA . TRP A 1 299 ? 1.003 9.763 4.392 1.00 80.06 299 TRP A CA 1
ATOM 2232 C C . TRP A 1 299 ? 0.725 11.001 3.538 1.00 80.06 299 TRP A C 1
ATOM 2234 O O . TRP A 1 299 ? 1.613 11.441 2.813 1.00 80.06 299 TRP A O 1
ATOM 2244 N N . CYS A 1 300 ? -0.465 11.598 3.643 1.00 76.75 300 CYS A N 1
ATOM 2245 C CA . CYS A 1 300 ? -0.765 12.863 2.970 1.00 76.75 300 CYS A CA 1
ATOM 2246 C C . CYS A 1 300 ? 0.139 14.004 3.458 1.00 76.75 300 CYS A C 1
ATOM 2248 O O . CYS A 1 300 ? 0.586 14.810 2.644 1.00 76.75 300 CYS A O 1
ATOM 2250 N N . VAL A 1 301 ? 0.434 14.062 4.762 1.00 73.31 301 VAL A N 1
ATOM 2251 C CA . VAL A 1 301 ? 1.356 15.063 5.328 1.00 73.31 301 VAL A CA 1
ATOM 2252 C C . VAL A 1 301 ? 2.776 14.840 4.815 1.00 73.31 301 VAL A C 1
ATOM 2254 O O . VAL A 1 301 ? 3.408 15.785 4.353 1.00 73.31 301 VAL A O 1
ATOM 2257 N N . VAL A 1 302 ? 3.258 13.594 4.827 1.00 77.31 302 VAL A N 1
ATOM 2258 C CA . VAL A 1 302 ? 4.593 13.246 4.314 1.00 77.31 302 VAL A CA 1
ATOM 2259 C C . VAL A 1 302 ? 4.719 13.550 2.819 1.00 77.31 302 VAL A C 1
ATOM 2261 O O . VAL A 1 302 ? 5.749 14.063 2.399 1.00 77.31 302 VAL A O 1
ATOM 2264 N N . ALA A 1 303 ? 3.682 13.276 2.022 1.00 82.25 303 ALA A N 1
ATOM 2265 C CA . ALA A 1 303 ? 3.679 13.586 0.593 1.00 82.25 303 ALA A CA 1
ATOM 2266 C C . ALA A 1 303 ? 3.796 15.097 0.348 1.00 82.25 303 ALA A C 1
ATOM 2268 O O . ALA A 1 303 ? 4.693 15.524 -0.370 1.00 82.25 303 ALA A O 1
ATOM 2269 N N . ARG A 1 304 ? 2.971 15.903 1.031 1.00 80.94 304 ARG A N 1
ATOM 2270 C CA . ARG A 1 304 ? 3.044 17.370 0.939 1.00 80.94 304 ARG A CA 1
ATOM 2271 C C . ARG A 1 304 ? 4.392 17.912 1.398 1.00 80.94 304 ARG A C 1
ATOM 2273 O O . ARG A 1 304 ? 4.948 18.782 0.742 1.00 80.94 304 ARG A O 1
ATOM 2280 N N . LEU A 1 305 ? 4.927 17.390 2.504 1.00 79.25 305 LEU A N 1
ATOM 2281 C CA . LEU A 1 305 ? 6.255 17.765 2.983 1.00 79.25 305 LEU A CA 1
ATOM 2282 C C . LEU A 1 305 ? 7.328 17.424 1.946 1.00 79.25 305 LEU A C 1
ATOM 2284 O O . LEU A 1 305 ? 8.300 18.158 1.814 1.00 79.25 305 LEU A O 1
ATOM 2288 N N . GLY A 1 306 ? 7.153 16.324 1.214 1.00 84.69 306 GLY A N 1
ATOM 2289 C CA . GLY A 1 306 ? 8.095 15.918 0.190 1.00 84.69 306 GLY A CA 1
ATOM 2290 C C . GLY A 1 306 ? 8.085 16.822 -1.036 1.00 84.69 306 GLY A C 1
ATOM 2291 O O . GLY A 1 306 ? 9.148 17.265 -1.459 1.00 84.69 306 GLY A O 1
ATOM 2292 N N . ASP A 1 307 ? 6.903 17.169 -1.541 1.00 85.31 307 ASP A N 1
ATOM 2293 C CA . ASP A 1 307 ? 6.769 18.131 -2.642 1.00 85.31 307 ASP A CA 1
ATOM 2294 C C . ASP A 1 307 ? 7.405 19.479 -2.258 1.00 85.31 307 ASP A C 1
ATOM 2296 O O . ASP A 1 307 ? 8.194 20.057 -3.002 1.00 85.31 307 ASP A O 1
ATOM 2300 N N . MET A 1 308 ? 7.159 19.921 -1.022 1.00 78.44 308 MET A N 1
ATOM 2301 C CA . MET A 1 308 ? 7.750 21.138 -0.470 1.00 78.44 308 MET A CA 1
ATOM 2302 C C . MET A 1 308 ? 9.276 21.064 -0.323 1.00 78.44 308 MET A C 1
ATOM 2304 O O . MET A 1 308 ? 9.985 22.026 -0.618 1.00 78.44 308 MET A O 1
ATOM 2308 N N . ALA A 1 309 ? 9.798 19.932 0.149 1.00 80.69 309 ALA A N 1
ATOM 2309 C CA . ALA A 1 309 ? 11.231 19.731 0.313 1.00 80.69 309 ALA A CA 1
ATOM 2310 C C . ALA A 1 309 ? 11.959 19.651 -1.037 1.00 80.69 309 ALA A C 1
ATOM 2312 O O . ALA A 1 309 ? 13.092 20.121 -1.121 1.00 80.69 309 ALA A O 1
ATOM 2313 N N . TRP A 1 310 ? 11.314 19.122 -2.083 1.00 87.25 310 TRP A N 1
ATOM 2314 C CA . TRP A 1 310 ? 11.820 19.169 -3.455 1.00 87.25 310 TRP A CA 1
ATOM 2315 C C . TRP A 1 310 ? 11.967 20.605 -3.953 1.00 87.25 310 TRP A C 1
ATOM 2317 O O . TRP A 1 310 ? 13.066 20.984 -4.353 1.00 87.25 310 TRP A O 1
ATOM 2327 N N . ASP A 1 311 ? 10.902 21.409 -3.875 1.00 83.69 311 ASP A N 1
ATOM 2328 C CA . ASP A 1 311 ? 10.922 22.802 -4.341 1.00 83.69 311 ASP A CA 1
ATOM 2329 C C . ASP A 1 311 ? 11.996 23.613 -3.606 1.00 83.69 311 ASP A C 1
ATOM 2331 O O . ASP A 1 311 ? 12.738 24.389 -4.211 1.00 83.69 311 ASP A O 1
ATOM 2335 N N . PHE A 1 312 ? 12.138 23.374 -2.301 1.00 79.88 312 PHE A N 1
ATOM 2336 C CA . PHE A 1 312 ? 13.173 23.993 -1.485 1.00 79.88 312 PHE A CA 1
ATOM 2337 C C . PHE A 1 312 ? 14.587 23.543 -1.880 1.00 79.88 312 PHE A C 1
ATOM 2339 O O . PHE A 1 312 ? 15.460 24.394 -2.057 1.00 79.88 312 PHE A O 1
ATOM 2346 N N . LEU A 1 313 ? 14.835 22.235 -2.046 1.00 78.62 313 LEU A N 1
ATOM 2347 C CA . LEU A 1 313 ? 16.145 21.722 -2.473 1.00 78.62 313 LEU A CA 1
ATOM 2348 C C . LEU A 1 313 ? 16.515 22.231 -3.867 1.00 78.62 313 LEU A C 1
ATOM 2350 O O . LEU A 1 313 ? 17.659 22.634 -4.079 1.00 78.62 313 LEU A O 1
ATOM 2354 N N . ALA A 1 314 ? 15.561 22.232 -4.796 1.00 81.56 314 ALA A N 1
ATOM 2355 C CA . ALA A 1 314 ? 15.746 22.735 -6.150 1.00 81.56 314 ALA A CA 1
ATOM 2356 C C . ALA A 1 314 ? 16.053 24.241 -6.146 1.00 81.56 314 ALA A C 1
ATOM 2358 O O . ALA A 1 314 ? 16.959 24.683 -6.849 1.00 81.56 314 ALA A O 1
ATOM 2359 N N . ALA A 1 315 ? 15.375 25.029 -5.306 1.00 81.56 315 ALA A N 1
ATOM 2360 C CA . ALA A 1 315 ? 15.641 26.461 -5.178 1.00 81.56 315 ALA A CA 1
ATOM 2361 C C . ALA A 1 315 ? 17.010 26.771 -4.542 1.00 81.56 315 ALA A C 1
ATOM 2363 O O . ALA A 1 315 ? 17.657 27.746 -4.923 1.00 81.56 315 ALA A O 1
ATOM 2364 N N . LEU A 1 316 ? 17.461 25.963 -3.577 1.00 79.88 316 LEU A N 1
ATOM 2365 C CA . LEU A 1 316 ? 18.717 26.193 -2.850 1.00 79.88 316 LEU A CA 1
ATOM 2366 C C . LEU A 1 316 ? 19.960 25.689 -3.577 1.00 79.88 316 LEU A C 1
ATOM 2368 O O . LEU A 1 316 ? 21.011 26.322 -3.499 1.00 79.88 316 LEU A O 1
ATOM 2372 N N . LEU A 1 317 ? 19.860 24.527 -4.220 1.00 83.44 317 LEU A N 1
ATOM 2373 C CA . LEU A 1 317 ? 21.004 23.818 -4.797 1.00 83.44 317 LEU A CA 1
ATOM 2374 C C . LEU A 1 317 ? 20.928 23.702 -6.325 1.00 83.44 317 LEU A C 1
ATOM 2376 O O . LEU A 1 317 ? 21.847 23.145 -6.928 1.00 83.44 317 LEU A O 1
ATOM 2380 N N . GLY A 1 318 ? 19.859 24.195 -6.957 1.00 90.19 318 GLY A N 1
ATOM 2381 C CA . GLY A 1 318 ? 19.624 23.998 -8.386 1.00 90.19 318 GLY A CA 1
ATOM 2382 C C . GLY A 1 318 ? 19.550 22.509 -8.730 1.00 90.19 318 GLY A C 1
ATOM 2383 O O . GLY A 1 318 ? 18.919 21.719 -8.022 1.00 90.19 318 GLY A O 1
ATOM 2384 N N . ASP A 1 319 ? 20.269 22.104 -9.777 1.00 87.44 319 ASP A N 1
ATOM 2385 C CA . ASP A 1 319 ? 20.286 20.722 -10.279 1.00 87.44 319 ASP A CA 1
ATOM 2386 C C . ASP A 1 319 ? 20.834 19.704 -9.260 1.00 87.44 319 ASP A C 1
ATOM 2388 O O . ASP A 1 319 ? 20.392 18.551 -9.219 1.00 87.44 319 ASP A O 1
ATOM 2392 N N . LEU A 1 320 ? 21.751 20.126 -8.378 1.00 78.56 320 LEU A N 1
ATOM 2393 C CA . LEU A 1 320 ? 22.276 19.277 -7.298 1.00 78.56 320 LEU A CA 1
ATOM 2394 C C . LEU A 1 320 ? 21.198 18.932 -6.264 1.00 78.56 320 LEU A C 1
ATOM 2396 O O . LEU A 1 320 ? 21.202 17.830 -5.709 1.00 78.56 320 LEU A O 1
ATOM 2400 N N . GLY A 1 321 ? 20.252 19.846 -6.034 1.00 84.69 321 GLY A N 1
ATOM 2401 C CA . GLY A 1 321 ? 19.094 19.601 -5.176 1.00 84.69 321 GLY A CA 1
ATOM 2402 C C . GLY A 1 321 ? 18.222 18.482 -5.732 1.00 84.69 321 GLY A C 1
ATOM 2403 O O . GLY A 1 321 ? 17.799 17.594 -4.991 1.00 84.69 321 GLY A O 1
ATOM 2404 N N . GLY A 1 322 ? 18.057 18.458 -7.056 1.00 84.44 322 GLY A N 1
ATOM 2405 C CA . GLY A 1 322 ? 17.349 17.386 -7.741 1.00 84.44 322 GLY A CA 1
ATOM 2406 C C . GLY A 1 322 ? 17.970 16.012 -7.477 1.00 84.44 322 GLY A C 1
ATOM 2407 O O . GLY A 1 322 ? 17.280 15.080 -7.059 1.00 84.44 322 GLY A O 1
ATOM 2408 N N . MET A 1 323 ? 19.291 15.889 -7.645 1.00 87.00 323 MET A N 1
ATOM 2409 C CA . MET A 1 323 ? 20.001 14.626 -7.394 1.00 87.00 323 MET A CA 1
ATOM 2410 C C . MET A 1 323 ? 19.886 14.158 -5.938 1.00 87.00 323 MET A C 1
ATOM 2412 O O . MET A 1 323 ? 19.616 12.980 -5.686 1.00 87.00 323 MET A O 1
ATOM 2416 N N . LEU A 1 324 ? 20.060 15.069 -4.978 1.00 82.38 324 LEU A N 1
ATOM 2417 C CA . LEU A 1 324 ? 19.992 14.733 -3.556 1.00 82.38 324 LEU A CA 1
ATOM 2418 C C . LEU A 1 324 ? 18.578 14.298 -3.141 1.00 82.38 324 LEU A C 1
ATOM 2420 O O . LEU A 1 324 ? 18.422 13.365 -2.348 1.00 82.38 324 LEU A O 1
ATOM 2424 N N . TRP A 1 325 ? 17.547 14.911 -3.723 1.00 91.19 325 TRP A N 1
ATOM 2425 C CA . TRP A 1 325 ? 16.168 14.489 -3.513 1.00 91.19 325 TRP A CA 1
ATOM 2426 C C . TRP A 1 325 ? 15.890 13.090 -4.057 1.00 91.19 325 TRP A C 1
ATOM 2428 O O . TRP A 1 325 ? 15.316 12.272 -3.339 1.00 91.19 325 TRP A O 1
ATOM 2438 N N . TYR A 1 326 ? 16.326 12.773 -5.282 1.00 92.25 326 TYR A N 1
ATOM 2439 C CA . TYR A 1 326 ? 16.156 11.425 -5.836 1.00 92.25 326 TYR A CA 1
ATOM 2440 C C . TYR A 1 326 ? 16.847 10.360 -4.978 1.00 92.25 326 TYR A C 1
ATOM 2442 O O . TYR A 1 326 ? 16.295 9.273 -4.802 1.00 92.25 326 TYR A O 1
ATOM 2450 N N . LEU A 1 327 ? 18.006 10.675 -4.388 1.00 87.31 327 LEU A N 1
ATOM 2451 C CA . LEU A 1 327 ? 18.685 9.782 -3.450 1.00 87.31 327 LEU A CA 1
ATOM 2452 C C . LEU A 1 327 ? 17.848 9.552 -2.180 1.00 87.31 327 LEU A C 1
ATOM 2454 O O . LEU A 1 327 ? 17.630 8.408 -1.780 1.00 87.31 327 LEU A O 1
ATOM 2458 N N . GLY A 1 328 ? 17.330 10.623 -1.571 1.00 84.69 328 GLY A N 1
ATOM 2459 C CA . GLY A 1 328 ? 16.440 10.524 -0.410 1.00 84.69 328 GLY A CA 1
ATOM 2460 C C . GLY A 1 328 ? 15.152 9.756 -0.724 1.00 84.69 328 GLY A C 1
ATOM 2461 O O . GLY A 1 328 ? 14.757 8.856 0.022 1.00 84.69 328 GLY A O 1
ATOM 2462 N N . TYR A 1 329 ? 14.537 10.044 -1.872 1.00 89.62 329 TYR A N 1
ATOM 2463 C CA . TYR A 1 329 ? 13.365 9.337 -2.375 1.00 89.62 329 TYR A CA 1
ATOM 2464 C C . TYR A 1 329 ? 13.653 7.846 -2.575 1.00 89.62 329 TYR A C 1
ATOM 2466 O O . TYR A 1 329 ? 12.844 7.019 -2.159 1.00 89.62 329 TYR A O 1
ATOM 2474 N N . ALA A 1 330 ? 14.814 7.480 -3.130 1.00 87.12 330 ALA A N 1
ATOM 2475 C CA . ALA A 1 330 ? 15.223 6.087 -3.299 1.00 87.12 330 ALA A CA 1
ATOM 2476 C C . ALA A 1 330 ? 15.346 5.348 -1.955 1.00 87.12 330 ALA A C 1
ATOM 2478 O O . ALA A 1 330 ? 14.887 4.209 -1.841 1.00 87.12 330 ALA A O 1
ATOM 2479 N N . VAL A 1 331 ? 15.885 5.996 -0.914 1.00 79.81 331 VAL A N 1
ATOM 2480 C CA . VAL A 1 331 ? 15.960 5.419 0.441 1.00 79.81 331 VAL A CA 1
ATOM 2481 C C . VAL A 1 331 ? 14.563 5.214 1.033 1.00 79.81 331 VAL A C 1
ATOM 2483 O O . VAL A 1 331 ? 14.247 4.121 1.507 1.00 79.81 331 VAL A O 1
ATOM 2486 N N . VAL A 1 332 ? 13.693 6.226 0.974 1.00 85.31 332 VAL A N 1
ATOM 2487 C CA . VAL A 1 332 ? 12.307 6.117 1.473 1.00 85.31 332 VAL A CA 1
ATOM 2488 C C . VAL A 1 332 ? 11.531 5.046 0.705 1.00 85.31 332 VAL A C 1
ATOM 2490 O O . VAL A 1 332 ? 10.783 4.259 1.298 1.00 85.31 332 VAL A O 1
ATOM 2493 N N . TRP A 1 333 ? 11.724 4.987 -0.611 1.00 91.44 333 TRP A N 1
ATOM 2494 C CA . TRP A 1 333 ? 11.141 3.970 -1.472 1.00 91.44 333 TRP A CA 1
ATOM 2495 C C . TRP A 1 333 ? 11.598 2.570 -1.054 1.00 91.44 333 TRP A C 1
ATOM 2497 O O . TRP A 1 333 ? 10.748 1.701 -0.864 1.00 91.44 333 TRP A O 1
ATOM 2507 N N . LEU A 1 334 ? 12.897 2.369 -0.803 1.00 79.75 334 LEU A N 1
ATOM 2508 C CA . LEU A 1 334 ? 13.459 1.096 -0.342 1.00 79.75 334 LEU A CA 1
ATOM 2509 C C . LEU A 1 334 ? 12.855 0.662 1.003 1.00 79.75 334 LEU A C 1
ATOM 2511 O O . LEU A 1 334 ? 12.401 -0.477 1.145 1.00 79.75 334 LEU A O 1
ATOM 2515 N N . VAL A 1 335 ? 12.760 1.586 1.963 1.00 77.38 335 VAL A N 1
ATOM 2516 C CA . VAL A 1 335 ? 12.152 1.330 3.280 1.00 77.38 335 VAL A CA 1
ATOM 2517 C C . VAL A 1 335 ? 10.667 0.972 3.161 1.00 77.38 335 VAL A C 1
ATOM 2519 O O . VAL A 1 335 ? 10.182 0.153 3.936 1.00 77.38 335 VAL A O 1
ATOM 2522 N N . ARG A 1 336 ? 9.927 1.518 2.186 1.00 85.44 336 ARG A N 1
ATOM 2523 C CA . ARG A 1 336 ? 8.528 1.118 1.914 1.00 85.44 336 ARG A CA 1
ATOM 2524 C C . ARG A 1 336 ? 8.392 -0.164 1.112 1.00 85.44 336 ARG A C 1
ATOM 2526 O O . ARG A 1 336 ? 7.370 -0.844 1.235 1.00 85.44 336 ARG A O 1
ATOM 2533 N N . PHE A 1 337 ? 9.364 -0.468 0.267 1.00 87.00 337 PHE A N 1
ATOM 2534 C CA . PHE A 1 337 ? 9.338 -1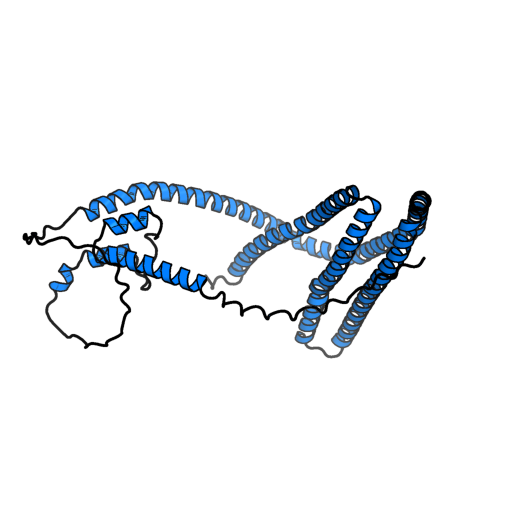.636 -0.596 1.00 87.00 337 PHE A CA 1
ATOM 2535 C C . PHE A 1 337 ? 9.501 -2.920 0.221 1.00 87.00 337 PHE A C 1
ATOM 2537 O O . PHE A 1 337 ? 8.703 -3.847 0.071 1.00 87.00 337 PHE A O 1
ATOM 2544 N N . ILE A 1 338 ? 10.452 -2.932 1.161 1.00 81.81 338 ILE A N 1
ATOM 2545 C CA . ILE A 1 338 ? 10.776 -4.121 1.962 1.00 81.81 338 ILE A CA 1
ATOM 2546 C C . ILE A 1 338 ? 9.546 -4.664 2.726 1.00 81.81 338 ILE A C 1
ATOM 2548 O O . ILE A 1 338 ? 9.224 -5.839 2.552 1.00 81.81 338 ILE A O 1
ATOM 2552 N N . PRO A 1 339 ? 8.773 -3.865 3.491 1.00 80.38 339 PRO A N 1
ATOM 2553 C CA . PRO A 1 339 ? 7.604 -4.362 4.216 1.00 80.38 339 PRO A CA 1
ATOM 2554 C C . PRO A 1 339 ? 6.489 -4.862 3.301 1.00 80.38 339 PRO A C 1
ATOM 2556 O O . PRO A 1 339 ? 5.792 -5.813 3.651 1.00 80.38 339 PRO A O 1
ATOM 2559 N N . LYS A 1 340 ? 6.300 -4.239 2.130 1.00 80.94 340 LYS A N 1
ATOM 2560 C CA . LYS A 1 340 ? 5.274 -4.672 1.172 1.00 80.94 340 LYS A CA 1
ATOM 2561 C C . LYS A 1 340 ? 5.595 -6.051 0.614 1.00 80.94 340 LYS A C 1
ATOM 2563 O O . LYS A 1 340 ? 4.702 -6.894 0.555 1.00 80.94 340 LYS A O 1
ATOM 2568 N N . GLU A 1 341 ? 6.846 -6.287 0.235 1.00 83.31 341 GLU A N 1
ATOM 2569 C CA . GLU A 1 341 ? 7.265 -7.595 -0.270 1.00 83.31 341 GLU A CA 1
ATOM 2570 C C . GLU A 1 341 ? 7.260 -8.657 0.832 1.00 83.31 341 GLU A C 1
ATOM 2572 O O . GLU A 1 341 ? 6.702 -9.739 0.640 1.00 83.31 341 GLU A O 1
ATOM 2577 N N . VAL A 1 342 ? 7.743 -8.323 2.033 1.00 77.62 342 VAL A N 1
ATOM 2578 C CA . VAL A 1 342 ? 7.646 -9.214 3.202 1.00 77.62 342 VAL A CA 1
ATOM 2579 C C . VAL A 1 342 ? 6.184 -9.552 3.514 1.00 77.62 342 VAL A C 1
ATOM 2581 O O . VAL A 1 342 ? 5.854 -10.714 3.748 1.00 77.62 342 VAL A O 1
ATOM 2584 N N . GLY A 1 343 ? 5.281 -8.573 3.446 1.00 80.62 343 GLY A N 1
ATOM 2585 C CA . GLY A 1 343 ? 3.850 -8.772 3.664 1.00 80.62 343 GLY A CA 1
ATOM 2586 C C . GLY A 1 343 ? 3.202 -9.701 2.636 1.00 80.62 343 GLY A C 1
ATOM 2587 O O . GLY A 1 343 ? 2.384 -10.542 3.009 1.00 80.62 343 GLY A O 1
ATOM 2588 N N . LYS A 1 344 ? 3.587 -9.611 1.355 1.00 86.75 344 LYS A N 1
ATOM 2589 C CA . LYS A 1 344 ? 3.113 -10.535 0.308 1.00 86.75 344 LYS A CA 1
ATOM 2590 C C . LYS A 1 344 ? 3.566 -11.969 0.578 1.00 86.75 344 LYS A C 1
ATOM 2592 O O . LYS A 1 344 ? 2.750 -12.886 0.479 1.00 86.75 344 LYS A O 1
ATOM 2597 N N . ILE A 1 345 ? 4.832 -12.154 0.958 1.00 82.94 345 ILE A N 1
ATOM 2598 C CA . ILE A 1 345 ? 5.389 -13.470 1.305 1.00 82.94 345 ILE A CA 1
ATOM 2599 C C . ILE A 1 345 ? 4.668 -14.038 2.536 1.00 82.94 345 ILE A C 1
ATOM 2601 O O . ILE A 1 345 ? 4.243 -15.195 2.523 1.00 82.94 345 ILE A O 1
ATOM 2605 N N . LEU A 1 346 ? 4.443 -13.214 3.565 1.00 81.81 346 LEU A N 1
ATOM 2606 C CA . LEU A 1 346 ? 3.730 -13.613 4.779 1.00 81.81 346 LEU A CA 1
ATOM 2607 C C . LEU A 1 346 ? 2.268 -13.987 4.491 1.00 81.81 346 LEU A C 1
ATOM 2609 O O . LEU A 1 346 ? 1.791 -15.007 4.980 1.00 81.81 346 LEU A O 1
ATOM 2613 N N . MET A 1 347 ? 1.560 -13.214 3.663 1.00 84.25 347 MET A N 1
ATOM 2614 C CA . MET A 1 347 ? 0.187 -13.522 3.238 1.00 84.25 347 MET A CA 1
ATOM 2615 C C . MET A 1 347 ? 0.106 -14.817 2.424 1.00 84.25 347 MET A C 1
ATOM 2617 O O . MET A 1 347 ? -0.835 -15.593 2.600 1.00 84.25 347 MET A O 1
ATOM 2621 N N . ALA A 1 348 ? 1.077 -15.074 1.544 1.00 86.69 348 ALA A N 1
ATOM 2622 C CA . ALA A 1 348 ? 1.152 -16.329 0.800 1.00 86.69 348 ALA A CA 1
ATOM 2623 C C . ALA A 1 348 ? 1.368 -17.525 1.742 1.00 86.69 348 ALA A C 1
ATOM 2625 O O . ALA A 1 348 ? 0.650 -18.523 1.642 1.00 86.69 348 ALA A O 1
ATOM 2626 N N . ALA A 1 349 ? 2.279 -17.393 2.710 1.00 78.12 349 ALA A N 1
ATOM 2627 C CA . ALA A 1 349 ? 2.514 -18.405 3.738 1.00 78.12 349 ALA A CA 1
ATOM 2628 C C . ALA A 1 349 ? 1.276 -18.629 4.627 1.00 78.12 349 ALA A C 1
ATOM 2630 O O . ALA A 1 349 ? 0.882 -19.769 4.871 1.00 78.12 349 ALA A O 1
ATOM 2631 N N . ALA A 1 350 ? 0.606 -17.554 5.051 1.00 80.62 350 ALA A N 1
ATOM 2632 C CA . ALA A 1 350 ? -0.597 -17.624 5.873 1.00 80.62 350 ALA A CA 1
ATOM 2633 C C . ALA A 1 350 ? -1.757 -18.312 5.141 1.00 80.62 350 ALA A C 1
ATOM 2635 O O . ALA A 1 350 ? -2.442 -19.140 5.734 1.00 80.62 350 ALA A O 1
ATOM 2636 N N . ARG A 1 351 ? -1.969 -18.034 3.846 1.00 86.25 351 ARG A N 1
ATOM 2637 C CA . ARG A 1 351 ? -3.012 -18.703 3.044 1.00 86.25 351 ARG A CA 1
ATOM 2638 C C . ARG A 1 351 ? -2.781 -20.209 2.918 1.00 86.25 351 ARG A C 1
ATOM 2640 O O . ARG A 1 351 ? -3.750 -20.966 2.950 1.00 86.25 351 ARG A O 1
ATOM 2647 N N . LEU A 1 352 ? -1.524 -20.636 2.797 1.00 81.06 352 LEU A N 1
ATOM 2648 C CA . LEU A 1 352 ? -1.167 -22.056 2.800 1.00 81.06 352 LEU A CA 1
ATOM 2649 C C . LEU A 1 352 ? -1.449 -22.685 4.171 1.00 81.06 352 LEU A C 1
ATOM 2651 O O . LEU A 1 352 ? -2.142 -23.699 4.240 1.00 81.06 352 LEU A O 1
ATOM 2655 N N . GLY A 1 353 ? -1.028 -22.025 5.254 1.00 80.94 353 GLY A N 1
ATOM 2656 C CA . GLY A 1 353 ? -1.300 -22.482 6.620 1.00 80.94 353 GLY A CA 1
ATOM 2657 C C . GLY A 1 353 ? -2.795 -22.562 6.950 1.00 80.94 353 GLY A C 1
ATOM 2658 O O . GLY A 1 353 ? -3.245 -23.545 7.530 1.00 80.94 353 GLY A O 1
ATOM 2659 N N . PHE A 1 354 ? -3.596 -21.580 6.525 1.00 82.44 354 PHE A N 1
ATOM 2660 C CA . PHE A 1 354 ? -5.045 -21.567 6.756 1.00 82.44 354 PHE A CA 1
ATOM 2661 C C . PHE A 1 354 ? -5.785 -22.664 5.989 1.00 82.44 354 PHE A C 1
ATOM 2663 O O . PHE A 1 354 ? -6.755 -23.208 6.515 1.00 82.44 354 PHE A O 1
ATOM 2670 N N . ARG A 1 355 ? -5.348 -23.018 4.771 1.00 78.44 355 ARG A N 1
ATOM 2671 C CA . ARG A 1 355 ? -5.926 -24.160 4.040 1.00 78.44 355 ARG A CA 1
ATOM 2672 C C . ARG A 1 355 ? -5.694 -25.464 4.789 1.00 78.44 355 ARG A C 1
ATOM 2674 O O . ARG A 1 355 ? -6.632 -26.235 4.959 1.00 78.44 355 ARG A O 1
ATOM 2681 N N . GLU A 1 356 ? -4.479 -25.682 5.275 1.00 77.44 356 GLU A N 1
ATOM 2682 C CA . GLU A 1 356 ? -4.140 -26.903 6.006 1.00 77.44 356 GLU A CA 1
ATOM 2683 C C . GLU A 1 356 ? -4.820 -26.957 7.383 1.00 77.44 356 GLU A C 1
ATOM 2685 O O . G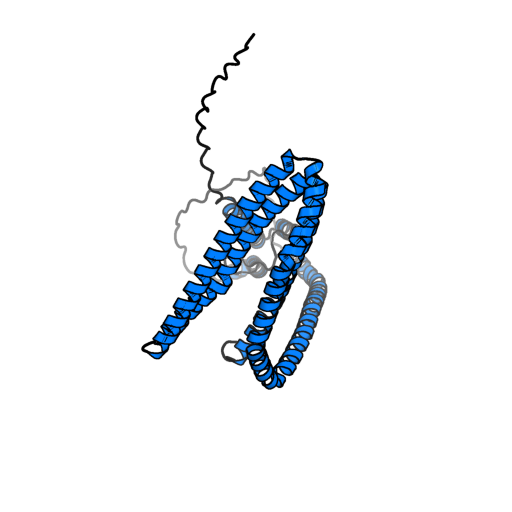LU A 1 356 ? -5.332 -27.997 7.794 1.00 77.44 356 GLU A O 1
ATOM 2690 N N . PHE A 1 357 ? -4.918 -25.813 8.063 1.00 81.31 357 PHE A N 1
ATOM 2691 C CA . PHE A 1 357 ? -5.663 -25.683 9.313 1.00 81.31 357 PHE A CA 1
ATOM 2692 C C . PHE A 1 357 ? -7.160 -25.964 9.127 1.00 81.31 357 PHE A C 1
ATOM 2694 O O . PHE A 1 357 ? -7.751 -26.687 9.927 1.00 81.31 357 PHE A O 1
ATOM 2701 N N . LYS A 1 358 ? -7.766 -25.461 8.042 1.00 80.19 358 LYS A N 1
ATOM 2702 C CA . LYS A 1 358 ? -9.176 -25.715 7.720 1.00 80.19 358 LYS A CA 1
ATOM 2703 C C . LYS A 1 358 ? -9.441 -27.200 7.440 1.00 80.19 358 LYS A C 1
ATOM 2705 O O . LYS A 1 358 ? -10.437 -27.718 7.928 1.00 80.19 358 LYS A O 1
ATOM 2710 N N . ILE A 1 359 ? -8.536 -27.887 6.737 1.00 79.94 359 ILE A N 1
ATOM 2711 C CA . ILE A 1 359 ? -8.636 -29.340 6.496 1.00 79.94 359 ILE A CA 1
ATOM 2712 C C . ILE A 1 359 ? -8.547 -30.129 7.813 1.00 79.94 359 ILE A C 1
ATOM 2714 O O . ILE A 1 359 ? -9.259 -31.113 7.986 1.00 79.94 359 ILE A O 1
ATOM 2718 N N . ARG A 1 360 ? -7.704 -29.701 8.765 1.00 75.44 360 ARG A N 1
ATOM 2719 C CA . ARG A 1 360 ? -7.597 -30.369 10.077 1.00 75.44 360 ARG A CA 1
ATOM 2720 C C . ARG A 1 360 ? -8.804 -30.143 10.984 1.00 75.44 360 ARG A C 1
ATOM 2722 O O . ARG A 1 360 ? -9.115 -31.024 11.776 1.00 75.44 360 ARG A O 1
ATOM 2729 N N . LEU A 1 361 ? -9.445 -28.978 10.906 1.00 80.94 361 LEU A N 1
ATOM 2730 C CA . LEU A 1 361 ? -10.627 -28.674 11.715 1.00 80.94 361 LEU A CA 1
ATOM 2731 C C . LEU A 1 361 ? -11.896 -29.346 11.194 1.00 80.94 361 LEU A C 1
ATOM 2733 O O . LEU A 1 361 ? -12.761 -29.675 11.999 1.00 80.94 361 LEU A O 1
ATOM 2737 N N . ASP A 1 362 ? -12.005 -29.550 9.881 1.00 78.06 362 ASP A N 1
ATOM 2738 C CA . ASP A 1 362 ? -13.186 -30.166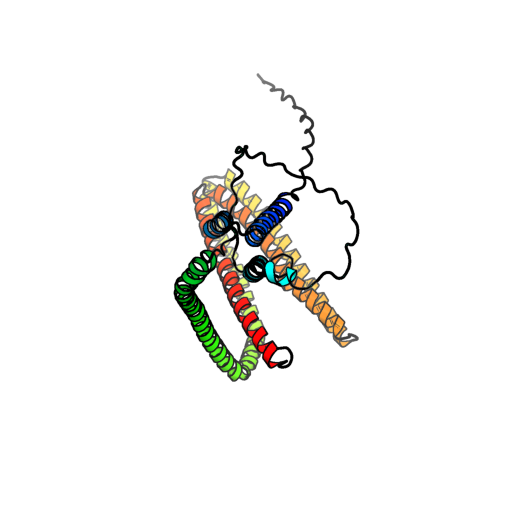 9.286 1.00 78.06 362 ASP A CA 1
ATOM 2739 C C . ASP A 1 362 ? -12.799 -31.185 8.201 1.00 78.06 362 ASP A C 1
ATOM 2741 O O . ASP A 1 362 ? -12.782 -30.871 7.005 1.00 78.06 362 ASP A O 1
ATOM 2745 N N . PRO A 1 363 ? -12.463 -32.426 8.597 1.00 75.31 363 PRO A N 1
ATOM 2746 C CA . PRO A 1 363 ? -12.038 -33.456 7.655 1.00 75.31 363 PRO A CA 1
ATOM 2747 C C . PRO A 1 363 ? -13.166 -33.927 6.722 1.00 75.31 363 PRO A C 1
ATOM 2749 O O . PRO A 1 363 ? -12.900 -34.701 5.808 1.00 75.31 363 PRO A O 1
ATOM 2752 N N . LYS A 1 364 ? -14.418 -33.491 6.933 1.00 69.94 364 LYS A N 1
ATOM 2753 C CA . LYS A 1 364 ? -15.589 -33.925 6.152 1.00 69.94 364 LYS A CA 1
ATOM 2754 C C . LYS A 1 364 ? -15.873 -33.071 4.907 1.00 69.94 364 LYS A C 1
ATOM 2756 O O . LYS A 1 364 ? -16.796 -33.400 4.171 1.00 69.94 364 LYS A O 1
ATOM 2761 N N . MET A 1 365 ? -15.115 -31.997 4.663 1.00 54.47 365 MET A N 1
ATOM 2762 C CA . MET A 1 365 ? -15.302 -31.097 3.508 1.00 54.47 365 MET A CA 1
ATOM 2763 C C . MET A 1 365 ? -14.349 -31.362 2.323 1.00 54.47 365 MET A C 1
ATOM 2765 O O . MET A 1 365 ? -14.121 -30.456 1.517 1.00 54.47 365 MET A O 1
ATOM 2769 N N . VAL A 1 366 ? -13.774 -32.564 2.220 1.00 54.25 366 VAL A N 1
ATOM 2770 C CA . VAL A 1 366 ? -12.926 -32.980 1.084 1.00 54.25 366 VAL A CA 1
ATOM 2771 C C . VAL A 1 366 ? -13.698 -33.877 0.134 1.00 54.25 366 VAL A C 1
ATOM 2773 O O . VAL A 1 366 ? -14.358 -34.812 0.637 1.00 54.25 366 VAL A O 1
#

Organism: Gaeumannomyces tritici (strain R3-111a-1) (NCBI:txid644352)

Sequence (366 aa):
MTDTFSRRRLTPAAATPAPPRAPRHDAAVESYDLQLAILAAFFDSIANGRDDLLTSFVSAGLVSPDYPSPHGETPLLVAVRAAAPDRARAAGPGRPTPTASAGRTTSISVSAASPGPHAARRSRRPRPILELHLVAYLPARRAGALLRWRAARAREAEAARNAARGVALFVYLWRRHYDMGRWCVRQIREVPHHVERAVRGVAEAARRAPELARWMGAALQRLAVRIPGAVAVAARWAGEGLQGLMGALLGVAECAVSVLHTAAAAVVGLFGAVTLTDVRNGLVALGRAVVVDLPKALWCVVARLGDMAWDFLAALLGDLGGMLWYLGYAVVWLVRFIPKEVGKILMAAARLGFREFKIRLDPKMV

pLDDT: mean 70.44, std 15.37, range [31.56, 96.56]